Protein AF-A0A1A8BIQ9-F1 (afdb_monomer_lite)

Sequence (225 aa):
NISFSLLSFPHQVGKVLRSPFMKFVAHASSFTVFLGLLILNAADRFAGTTILPNMTHHQQQPGGLQFKSDPLLLYRKTTTPFTWMEILIISWVMGMIWAEVKEIWSQGPEEYLVELWNFLDFGMLAIFLASFSCRFSAMKRADLAQSFVYQHNKTLDKLPPEVEYFTKARIHWMPSDPQLISEGLYAIAVVLSFSRIAYILPANESFGPLQISLGRTVKDIFKFM

Structure (mmCIF, N/CA/C/O backbone):
data_AF-A0A1A8BIQ9-F1
#
_entry.id   AF-A0A1A8BIQ9-F1
#
loop_
_atom_site.group_PDB
_atom_site.id
_atom_site.type_symbol
_atom_site.label_atom_id
_atom_site.label_alt_id
_atom_site.label_comp_id
_atom_site.label_asym_id
_atom_site.label_entity_id
_atom_site.label_seq_id
_atom_site.pdbx_PDB_ins_code
_atom_site.Cartn_x
_atom_site.Cartn_y
_atom_site.Cartn_z
_atom_site.occupancy
_atom_site.B_iso_or_equiv
_atom_site.auth_seq_id
_atom_site.auth_comp_id
_atom_site.auth_asym_id
_atom_site.auth_atom_id
_atom_site.pdbx_PDB_model_num
ATOM 1 N N . ASN A 1 1 ? 30.207 -5.468 27.803 1.00 39.66 1 ASN A N 1
ATOM 2 C CA . ASN A 1 1 ? 30.229 -4.398 26.789 1.00 39.66 1 ASN A CA 1
ATOM 3 C C . ASN A 1 1 ? 28.841 -4.264 26.183 1.00 39.66 1 ASN A C 1
ATOM 5 O O . ASN A 1 1 ? 28.389 -5.211 25.559 1.00 39.66 1 ASN A O 1
ATOM 9 N N . ILE A 1 2 ? 28.212 -3.100 26.412 1.00 42.31 2 ILE A N 1
ATOM 10 C CA . ILE A 1 2 ? 26.983 -2.576 25.775 1.00 42.31 2 ILE A CA 1
ATOM 11 C C . ILE A 1 2 ? 25.676 -3.295 26.186 1.00 42.31 2 ILE A C 1
ATOM 13 O O . ILE A 1 2 ? 24.998 -3.924 25.389 1.00 42.31 2 ILE A O 1
ATOM 17 N N . SER A 1 3 ? 25.355 -3.395 27.477 1.00 37.78 3 SER A N 1
ATOM 18 C CA . SER A 1 3 ? 24.421 -2.488 28.176 1.00 37.78 3 SER A CA 1
ATOM 19 C C . SER A 1 3 ? 23.482 -1.673 27.268 1.00 37.78 3 SER A C 1
ATOM 21 O O . SER A 1 3 ? 23.838 -0.615 26.756 1.00 37.78 3 SER A O 1
ATOM 23 N N . PHE A 1 4 ? 22.251 -2.170 27.135 1.00 42.41 4 PHE A N 1
ATOM 24 C CA . PHE A 1 4 ? 21.067 -1.570 26.503 1.00 42.41 4 PHE A CA 1
ATOM 25 C C . PHE A 1 4 ? 20.518 -0.354 27.293 1.00 42.41 4 PHE A C 1
ATOM 27 O O . PHE A 1 4 ? 19.319 -0.194 27.495 1.00 42.41 4 PHE A O 1
ATOM 34 N N . SER A 1 5 ? 21.399 0.508 27.800 1.00 43.06 5 SER A N 1
ATOM 35 C CA . SER A 1 5 ? 21.077 1.581 28.751 1.00 43.06 5 SER A CA 1
ATOM 36 C C . SER A 1 5 ? 20.979 2.971 28.107 1.00 43.06 5 SER A C 1
ATOM 38 O O . SER A 1 5 ? 21.368 3.956 28.725 1.00 43.06 5 SER A O 1
ATOM 40 N N . LEU A 1 6 ? 20.478 3.078 26.869 1.00 44.84 6 LEU A N 1
ATOM 41 C CA . LEU A 1 6 ? 20.470 4.347 26.119 1.00 44.84 6 LEU A CA 1
ATOM 42 C C . LEU A 1 6 ? 19.119 4.722 25.489 1.00 44.84 6 LEU A C 1
ATOM 44 O O . LEU A 1 6 ? 19.067 5.348 24.438 1.00 44.84 6 LEU A O 1
ATOM 48 N N . LEU A 1 7 ? 18.013 4.388 26.160 1.00 50.91 7 LEU A N 1
ATOM 49 C CA . LEU A 1 7 ? 16.709 5.005 25.874 1.00 50.91 7 LEU A CA 1
ATOM 50 C C . LEU A 1 7 ? 15.831 5.099 27.131 1.00 50.91 7 LEU A C 1
ATOM 52 O O . LEU A 1 7 ? 14.645 4.780 27.143 1.00 50.91 7 LEU A O 1
ATOM 56 N N . SER A 1 8 ? 16.436 5.550 28.227 1.00 49.38 8 SER A N 1
ATOM 57 C CA . SER A 1 8 ? 15.708 5.940 29.432 1.00 49.38 8 SER A CA 1
ATOM 58 C C . SER A 1 8 ? 15.064 7.304 29.182 1.00 49.38 8 SER A C 1
ATOM 60 O O . SER A 1 8 ? 15.691 8.340 29.401 1.00 49.38 8 SER A O 1
ATOM 62 N N . PHE A 1 9 ? 13.816 7.327 28.703 1.00 56.06 9 PHE A N 1
ATOM 63 C CA . PHE A 1 9 ? 13.002 8.543 28.778 1.00 56.06 9 PHE A CA 1
ATOM 64 C C . PHE A 1 9 ? 13.012 9.052 30.232 1.00 56.06 9 PHE A C 1
ATOM 66 O O . PHE A 1 9 ? 12.956 8.228 31.154 1.00 56.06 9 PHE A O 1
ATOM 73 N N . PRO A 1 10 ? 13.084 10.374 30.480 1.00 65.62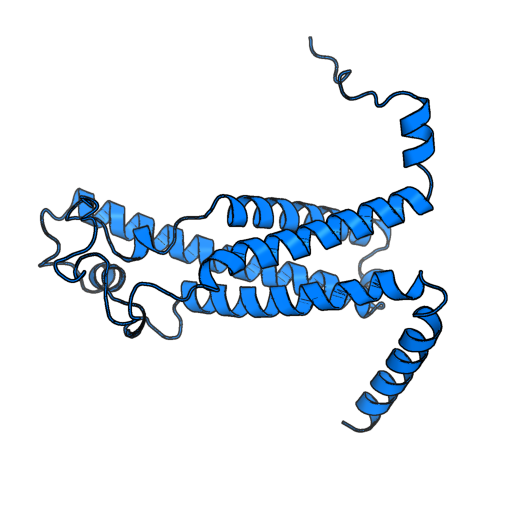 10 PRO A N 1
ATOM 74 C CA . PRO A 1 10 ? 13.092 10.900 31.841 1.00 65.62 10 PRO A CA 1
ATOM 75 C C . PRO A 1 10 ? 11.894 10.343 32.621 1.00 65.62 10 PRO A C 1
ATOM 77 O O . PRO A 1 10 ? 10.779 10.284 32.103 1.00 65.62 10 PRO A O 1
ATOM 80 N N . HIS A 1 11 ? 12.127 9.905 33.863 1.00 64.25 11 HIS A N 1
ATOM 81 C CA . HIS A 1 11 ? 11.188 9.117 34.680 1.00 64.25 11 HIS A CA 1
ATOM 82 C C . HIS A 1 11 ? 9.763 9.712 34.755 1.00 64.25 11 HIS A C 1
ATOM 84 O O . HIS A 1 11 ? 8.775 8.981 34.821 1.00 64.25 11 HIS A O 1
ATOM 90 N N . GLN A 1 12 ? 9.637 11.042 34.681 1.00 61.50 12 GLN A N 1
ATOM 91 C CA . GLN A 1 12 ? 8.348 11.741 34.635 1.00 61.50 12 GLN A CA 1
ATOM 92 C C . GLN A 1 12 ? 7.616 11.580 33.291 1.00 61.50 12 GLN A C 1
ATOM 94 O O . GLN A 1 12 ? 6.416 11.314 33.276 1.00 61.50 12 GLN A O 1
ATOM 99 N N . VAL A 1 13 ? 8.335 11.655 32.168 1.00 67.81 13 VAL A N 1
ATOM 100 C CA . VAL A 1 13 ? 7.781 11.476 30.814 1.00 67.81 13 VAL A CA 1
ATOM 101 C C . VAL A 1 13 ? 7.357 10.022 30.591 1.00 67.81 13 VAL A C 1
ATOM 103 O O . VAL A 1 13 ? 6.281 9.773 30.051 1.00 67.81 13 VAL A O 1
ATOM 106 N N . GLY A 1 14 ? 8.125 9.054 31.101 1.00 65.69 14 GLY A N 1
ATOM 107 C CA . GLY A 1 14 ? 7.754 7.634 31.055 1.00 65.69 14 GLY A CA 1
ATOM 108 C C . GLY A 1 14 ? 6.459 7.310 31.817 1.00 65.69 14 GLY A C 1
ATOM 109 O O . GLY A 1 14 ? 5.666 6.482 31.368 1.00 65.69 14 GLY A O 1
ATOM 110 N N . LYS A 1 15 ? 6.195 7.995 32.941 1.00 68.50 15 LYS A N 1
ATOM 111 C CA . LYS A 1 15 ? 4.956 7.824 33.722 1.00 68.50 15 LYS A CA 1
ATOM 112 C C . LYS A 1 15 ? 3.734 8.401 32.997 1.00 68.50 15 LYS A C 1
ATOM 114 O O . LYS A 1 15 ? 2.675 7.779 33.018 1.00 68.50 15 LYS A O 1
ATOM 119 N N . VAL A 1 16 ? 3.896 9.538 32.315 1.00 71.44 16 VAL A N 1
ATOM 120 C CA . VAL A 1 16 ? 2.849 10.173 31.493 1.00 71.44 16 VAL A CA 1
ATOM 121 C C . VAL A 1 16 ? 2.537 9.342 30.239 1.00 71.44 16 VAL A C 1
ATOM 123 O O . VAL A 1 16 ? 1.367 9.106 29.940 1.00 71.44 16 VAL A O 1
ATOM 126 N N . LEU A 1 17 ? 3.559 8.801 29.564 1.00 69.75 17 LEU A N 1
ATOM 127 C CA . LEU A 1 17 ? 3.411 7.918 28.393 1.00 69.75 17 LEU A CA 1
ATOM 128 C C . LEU A 1 17 ? 2.696 6.594 28.699 1.00 69.75 17 LEU A C 1
ATOM 130 O O . LEU A 1 17 ? 2.115 5.982 27.806 1.00 69.75 17 LEU A O 1
ATOM 134 N N . ARG A 1 18 ? 2.704 6.141 29.959 1.00 74.88 18 ARG A N 1
ATOM 135 C CA . ARG A 1 18 ? 2.038 4.892 30.358 1.00 74.88 18 ARG A CA 1
ATOM 136 C C . ARG A 1 18 ? 0.520 5.037 30.527 1.00 74.88 18 ARG A C 1
ATOM 138 O O . ARG A 1 18 ? -0.156 4.015 30.658 1.00 74.88 18 ARG A O 1
ATOM 145 N N . SER A 1 19 ? -0.009 6.264 30.509 1.00 80.62 19 SER A N 1
ATOM 146 C CA . SER A 1 19 ? -1.444 6.541 30.634 1.00 80.62 19 SER A CA 1
ATOM 147 C C . SER A 1 19 ? -2.246 5.965 29.450 1.00 80.62 19 SER A C 1
ATOM 149 O O . SER A 1 19 ? -1.805 6.108 28.306 1.00 80.62 19 SER A O 1
ATOM 151 N N . PRO A 1 20 ? -3.430 5.357 29.679 1.00 81.56 20 PRO A N 1
ATOM 152 C CA . PRO A 1 20 ? -4.302 4.843 28.616 1.00 81.56 20 PRO A CA 1
ATOM 153 C C . PRO A 1 20 ? -4.645 5.890 27.549 1.00 81.56 20 PRO A C 1
ATOM 155 O O . PRO A 1 20 ? -4.597 5.594 26.358 1.00 81.56 20 PRO A O 1
ATOM 158 N N . PHE A 1 21 ? -4.893 7.134 27.967 1.00 80.38 21 PHE A N 1
ATOM 159 C CA . PHE A 1 21 ? -5.154 8.244 27.049 1.00 80.38 21 PHE A CA 1
ATOM 160 C C . PHE A 1 21 ? -3.956 8.523 26.131 1.00 80.38 21 PHE A C 1
ATOM 162 O O . PHE A 1 21 ? -4.113 8.682 24.925 1.00 80.38 21 PHE A O 1
ATOM 169 N N . MET A 1 22 ? -2.738 8.519 26.683 1.00 81.50 22 MET A N 1
ATOM 170 C CA . MET A 1 22 ? -1.527 8.801 25.908 1.00 81.50 22 MET A CA 1
ATOM 171 C C . MET A 1 22 ? -1.243 7.707 24.874 1.00 81.50 22 MET A C 1
ATOM 173 O O . MET A 1 22 ? -0.788 8.008 23.776 1.00 81.50 22 MET A O 1
ATOM 177 N N . LYS A 1 23 ? -1.558 6.445 25.196 1.00 82.50 23 LYS A N 1
ATOM 178 C CA . LYS A 1 23 ? -1.467 5.322 24.251 1.00 82.50 23 LYS A CA 1
ATOM 179 C C . LYS A 1 23 ? -2.462 5.467 23.101 1.00 82.50 23 LYS A C 1
ATOM 181 O O . LYS A 1 23 ? -2.079 5.259 21.954 1.00 82.50 23 LYS A O 1
ATOM 186 N N . PHE A 1 24 ? -3.698 5.871 23.399 1.00 83.88 24 PHE A N 1
ATOM 187 C CA . PHE A 1 24 ? -4.706 6.155 22.377 1.00 83.88 24 PHE A CA 1
ATOM 188 C C . PHE A 1 24 ? -4.255 7.287 21.442 1.00 83.88 24 PHE A C 1
ATOM 190 O O . PHE A 1 24 ? -4.241 7.113 20.226 1.00 83.88 24 PHE A O 1
ATOM 197 N N . VAL A 1 25 ? -3.794 8.413 21.997 1.00 84.56 25 VAL A N 1
ATOM 198 C CA . VAL A 1 25 ? -3.302 9.557 21.210 1.00 84.56 25 VAL A CA 1
ATOM 199 C C . VAL A 1 25 ? -2.066 9.187 20.389 1.00 84.56 25 VAL A C 1
ATOM 201 O O . VAL A 1 25 ? -1.968 9.567 19.223 1.00 84.56 25 VAL A O 1
ATOM 204 N N . ALA A 1 26 ? -1.129 8.421 20.950 1.00 82.25 26 ALA A N 1
ATOM 205 C CA . ALA A 1 26 ? 0.044 7.938 20.223 1.00 82.25 26 ALA A CA 1
ATOM 206 C C . ALA A 1 26 ? -0.348 7.026 19.047 1.00 82.25 26 ALA A C 1
ATOM 208 O O . ALA A 1 26 ? 0.202 7.157 17.956 1.00 82.25 26 ALA A O 1
ATOM 209 N N . HIS A 1 27 ? -1.333 6.144 19.235 1.00 83.62 27 HIS A N 1
ATOM 210 C CA . HIS A 1 27 ? -1.835 5.281 18.167 1.00 83.62 27 HIS A CA 1
ATOM 211 C C . HIS A 1 27 ? -2.541 6.087 17.065 1.00 83.62 27 HIS A C 1
ATOM 213 O O . HIS A 1 27 ? -2.219 5.953 15.885 1.00 83.62 27 HIS A O 1
ATOM 219 N N . ALA A 1 28 ? -3.441 6.994 17.451 1.00 84.56 28 ALA A N 1
ATOM 220 C CA . ALA A 1 28 ? -4.174 7.855 16.527 1.00 84.56 28 ALA A CA 1
ATOM 221 C C . ALA A 1 28 ? -3.251 8.801 15.739 1.00 84.56 28 ALA A C 1
ATOM 223 O O . ALA A 1 28 ? -3.404 8.969 14.526 1.00 84.56 28 ALA A O 1
ATOM 224 N N . SER A 1 29 ? -2.262 9.401 16.407 1.00 85.25 29 SER A N 1
ATOM 225 C CA . SER A 1 29 ? -1.282 10.276 15.754 1.00 85.25 29 SER A CA 1
ATOM 226 C C . SER A 1 29 ? -0.374 9.504 14.798 1.00 85.25 29 SER A C 1
ATOM 228 O O . SER A 1 29 ? -0.187 9.948 13.668 1.00 85.25 29 SER A O 1
ATOM 230 N N . SER A 1 30 ? 0.113 8.323 15.195 1.00 89.06 30 SER A N 1
ATOM 231 C CA . SER A 1 30 ? 0.871 7.417 14.322 1.00 89.06 30 SER A CA 1
ATOM 232 C C . SER A 1 30 ? 0.086 7.092 13.046 1.00 89.06 30 SER A C 1
ATOM 234 O O . SER A 1 30 ? 0.587 7.250 11.932 1.00 89.06 30 SER A O 1
ATOM 236 N N . PHE A 1 31 ? -1.192 6.743 13.185 1.00 89.56 31 PHE A N 1
ATOM 237 C CA . PHE A 1 31 ? -2.045 6.460 12.039 1.00 89.56 31 PHE A CA 1
ATOM 238 C C . PHE A 1 31 ? -2.294 7.690 11.143 1.00 89.56 31 PHE A C 1
ATOM 240 O O . PHE A 1 31 ? -2.264 7.598 9.917 1.00 89.56 31 PHE A O 1
ATOM 247 N N . THR A 1 32 ? -2.465 8.871 11.738 1.00 89.88 32 THR A N 1
ATOM 248 C CA . THR A 1 32 ? -2.623 10.129 10.986 1.00 89.88 32 THR A CA 1
ATOM 249 C C . THR A 1 32 ? -1.362 10.469 10.186 1.00 89.88 32 THR A C 1
ATOM 251 O O . THR A 1 32 ? -1.453 10.880 9.029 1.00 89.88 32 THR A O 1
ATOM 254 N N . VAL A 1 33 ? -0.175 10.250 10.764 1.00 91.88 33 VAL A N 1
ATOM 255 C CA . VAL A 1 33 ? 1.108 10.418 10.062 1.00 91.88 33 VAL A CA 1
ATOM 256 C C . VAL A 1 33 ? 1.223 9.437 8.898 1.00 91.88 33 VAL A C 1
ATOM 258 O O . VAL A 1 33 ? 1.633 9.841 7.812 1.00 91.88 33 VAL A O 1
ATOM 261 N N . PHE A 1 34 ? 0.811 8.182 9.084 1.00 93.19 34 PHE A N 1
ATOM 262 C CA . PHE A 1 34 ? 0.767 7.194 8.005 1.00 93.19 34 PHE A CA 1
ATOM 263 C C . PHE A 1 34 ? -0.100 7.658 6.826 1.00 93.19 34 PHE A C 1
ATOM 265 O O . PHE A 1 34 ? 0.360 7.633 5.685 1.00 93.19 34 PHE A O 1
ATOM 272 N N . LEU A 1 35 ? -1.310 8.164 7.085 1.00 92.88 35 LEU A N 1
ATOM 273 C CA . LEU A 1 35 ? -2.160 8.738 6.035 1.00 92.88 35 LEU A CA 1
ATOM 274 C C . LEU A 1 35 ? -1.503 9.946 5.354 1.00 92.88 35 LEU A C 1
ATOM 276 O O . LEU A 1 35 ? -1.552 10.068 4.130 1.00 92.88 35 LEU A O 1
ATOM 280 N N . GLY A 1 36 ? -0.841 10.810 6.127 1.00 92.50 36 GLY A N 1
ATOM 281 C CA . GLY A 1 36 ? -0.057 11.923 5.591 1.00 92.50 36 GLY A CA 1
ATOM 282 C C . GLY A 1 36 ? 1.051 11.455 4.644 1.00 92.50 36 GLY A C 1
ATOM 283 O O . GLY A 1 36 ? 1.195 12.006 3.555 1.00 92.50 36 GLY A O 1
ATOM 284 N N . LEU A 1 37 ? 1.785 10.397 5.002 1.00 92.50 37 LEU A N 1
ATOM 285 C CA . LEU A 1 37 ? 2.814 9.800 4.144 1.00 92.50 37 LEU A CA 1
ATOM 286 C C . LEU A 1 37 ? 2.231 9.247 2.838 1.00 92.50 37 LEU A C 1
ATOM 288 O O . LEU A 1 37 ? 2.841 9.437 1.786 1.00 92.50 37 LEU A O 1
ATOM 292 N N . LEU A 1 38 ? 1.055 8.609 2.879 1.00 92.75 38 LEU A N 1
ATOM 293 C CA . LEU A 1 38 ? 0.369 8.130 1.673 1.00 92.75 38 LEU A CA 1
ATOM 294 C C . LEU A 1 38 ? -0.006 9.288 0.737 1.00 92.75 38 LEU A C 1
ATOM 296 O O . LEU A 1 38 ? 0.227 9.200 -0.469 1.00 92.75 38 LEU A O 1
ATOM 300 N N . ILE A 1 39 ? -0.540 10.385 1.286 1.00 92.12 39 ILE A N 1
ATOM 301 C CA . ILE A 1 39 ? -0.890 11.585 0.509 1.00 92.12 39 ILE A CA 1
ATOM 302 C C . ILE A 1 39 ? 0.367 12.219 -0.089 1.00 92.12 39 ILE A C 1
ATOM 304 O O . ILE A 1 39 ? 0.384 12.528 -1.277 1.00 92.12 39 ILE A O 1
ATOM 308 N N . LEU A 1 40 ? 1.431 12.374 0.701 1.00 90.94 40 LEU A N 1
ATOM 309 C CA . LEU A 1 40 ? 2.696 12.946 0.235 1.00 90.94 40 LEU A CA 1
ATOM 310 C C . LEU A 1 40 ? 3.338 12.093 -0.865 1.00 90.94 40 LEU A C 1
ATOM 312 O O . LEU A 1 40 ? 3.809 12.640 -1.854 1.00 90.94 40 LEU A O 1
ATOM 316 N N . ASN A 1 41 ? 3.291 10.763 -0.753 1.00 90.06 41 ASN A N 1
ATOM 317 C CA . ASN A 1 41 ? 3.770 9.859 -1.803 1.00 90.06 41 ASN A CA 1
ATOM 318 C C . ASN A 1 41 ? 2.969 9.990 -3.115 1.00 90.06 41 ASN A C 1
ATOM 320 O O . ASN A 1 41 ? 3.490 9.734 -4.199 1.00 90.06 41 ASN A O 1
ATOM 324 N N . ALA A 1 42 ? 1.697 10.390 -3.035 1.00 87.94 42 ALA A N 1
ATOM 325 C CA . ALA A 1 42 ? 0.875 10.688 -4.206 1.00 87.94 42 ALA A CA 1
ATOM 326 C C . ALA A 1 42 ? 1.048 12.133 -4.716 1.00 87.94 42 ALA A C 1
ATOM 328 O O . ALA A 1 42 ? 0.729 12.403 -5.877 1.00 87.94 42 ALA A O 1
ATOM 329 N N . ALA A 1 43 ? 1.562 13.045 -3.885 1.00 85.75 43 ALA A N 1
ATOM 330 C CA . ALA A 1 43 ? 1.534 14.480 -4.142 1.00 85.75 43 ALA A CA 1
ATOM 331 C C . ALA A 1 43 ? 2.383 14.917 -5.338 1.00 85.75 43 ALA A C 1
ATOM 333 O O . ALA A 1 43 ? 1.973 15.813 -6.078 1.00 85.75 43 ALA A O 1
ATOM 334 N N . ASP A 1 44 ? 3.493 14.224 -5.602 1.00 76.12 44 ASP A N 1
ATOM 335 C CA . ASP A 1 44 ? 4.346 14.475 -6.772 1.00 76.12 44 ASP A CA 1
ATOM 336 C C . ASP A 1 44 ? 3.584 14.339 -8.104 1.00 76.12 44 ASP A C 1
ATOM 338 O O . ASP A 1 44 ? 3.999 14.882 -9.126 1.00 76.12 44 ASP A O 1
ATOM 342 N N . ARG A 1 45 ? 2.439 13.639 -8.110 1.00 77.62 45 ARG A N 1
ATOM 343 C CA . ARG A 1 45 ? 1.593 13.455 -9.298 1.00 77.62 45 ARG A CA 1
ATOM 344 C C . ARG A 1 45 ? 0.476 14.491 -9.438 1.00 77.62 45 ARG A C 1
ATOM 346 O O . ARG A 1 45 ? -0.188 14.497 -10.473 1.00 77.62 45 ARG A O 1
ATOM 353 N N . PHE A 1 46 ? 0.266 15.382 -8.465 1.00 80.00 46 PHE A N 1
ATOM 354 C CA . PHE A 1 46 ? -0.790 16.403 -8.548 1.00 80.00 46 PHE A CA 1
ATOM 355 C C . PHE A 1 46 ? -0.519 17.470 -9.612 1.00 80.00 46 PHE A C 1
ATOM 357 O O . PHE A 1 46 ? -1.463 18.000 -10.190 1.00 80.00 46 PHE A O 1
ATOM 364 N N . ALA A 1 47 ? 0.750 17.740 -9.927 1.00 71.25 47 ALA A N 1
ATOM 365 C CA . ALA A 1 47 ? 1.136 18.657 -11.002 1.00 71.25 47 ALA A CA 1
ATOM 366 C C . ALA A 1 47 ? 0.983 18.055 -12.419 1.00 71.25 47 ALA A C 1
ATOM 368 O O . ALA A 1 47 ? 1.255 18.734 -13.408 1.00 71.25 47 ALA A O 1
ATOM 369 N N . GLY A 1 48 ? 0.533 16.798 -12.530 1.00 66.50 48 GLY A N 1
ATOM 370 C CA . GLY A 1 48 ? 0.407 16.068 -13.791 1.00 66.50 48 GLY A CA 1
ATOM 371 C C . GLY A 1 48 ? 1.682 15.318 -14.192 1.00 66.50 48 GLY A C 1
ATOM 372 O O . GLY A 1 48 ? 2.787 15.609 -13.739 1.00 66.50 48 GLY A O 1
ATOM 373 N N . THR A 1 49 ? 1.534 14.299 -15.042 1.00 71.25 49 THR A N 1
ATOM 374 C CA . THR A 1 49 ? 2.664 13.510 -15.556 1.00 71.25 49 THR A CA 1
ATOM 375 C C . THR A 1 49 ? 3.323 14.219 -16.734 1.00 71.25 49 THR A C 1
ATOM 377 O O . THR A 1 49 ? 2.656 14.538 -17.715 1.00 71.25 49 THR A O 1
ATOM 380 N N . THR A 1 50 ? 4.641 14.403 -16.682 1.00 66.62 50 THR A N 1
ATOM 381 C CA . THR A 1 50 ? 5.415 15.088 -17.733 1.00 66.62 50 THR A CA 1
ATOM 382 C C . THR A 1 50 ? 5.623 14.255 -19.003 1.00 66.62 50 THR A C 1
ATOM 384 O O . THR A 1 50 ? 5.980 14.806 -20.041 1.00 66.62 50 THR A O 1
ATOM 387 N N . ILE A 1 51 ? 5.399 12.938 -18.945 1.00 68.06 51 ILE A N 1
ATOM 388 C CA . ILE A 1 51 ? 5.622 11.997 -20.052 1.00 68.06 51 ILE A CA 1
ATOM 389 C C . ILE A 1 51 ? 4.286 11.366 -20.453 1.00 68.06 51 ILE A C 1
ATOM 391 O O . ILE A 1 51 ? 3.534 10.898 -19.595 1.00 68.06 51 ILE A O 1
ATOM 395 N N . LEU A 1 52 ? 3.994 11.333 -21.758 1.00 74.50 52 LEU A N 1
ATOM 396 C CA . LEU A 1 52 ? 2.799 10.664 -22.276 1.00 74.50 52 LEU A CA 1
ATOM 397 C C . LEU A 1 52 ? 2.901 9.136 -22.085 1.00 74.50 52 LEU A C 1
ATOM 399 O O . LEU A 1 52 ? 3.988 8.581 -22.235 1.00 74.50 52 LEU A O 1
ATOM 403 N N . PRO A 1 53 ? 1.780 8.414 -21.889 1.00 72.69 53 PRO A N 1
ATOM 404 C CA . PRO A 1 53 ? 1.783 6.960 -21.663 1.00 72.69 53 PRO A CA 1
ATOM 405 C C . PRO A 1 53 ? 2.419 6.115 -22.782 1.00 72.69 53 PRO A C 1
ATOM 407 O O . PRO A 1 53 ? 2.777 4.959 -22.552 1.00 72.69 53 PRO A O 1
ATOM 410 N N . ASN A 1 54 ? 2.525 6.677 -23.993 1.00 75.56 54 ASN A N 1
ATOM 411 C CA . ASN A 1 54 ? 3.115 6.043 -25.175 1.00 75.56 54 ASN A CA 1
ATOM 412 C C . ASN A 1 54 ? 4.635 6.284 -25.307 1.00 75.56 54 ASN A C 1
ATOM 414 O O . ASN A 1 54 ? 5.298 5.611 -26.088 1.00 75.56 54 ASN A O 1
ATOM 418 N N . MET A 1 55 ? 5.206 7.246 -24.576 1.00 68.06 55 MET A N 1
ATOM 419 C CA . MET A 1 55 ? 6.612 7.632 -24.729 1.00 68.06 55 MET A CA 1
ATOM 420 C C . MET A 1 55 ? 7.499 6.949 -23.681 1.00 68.06 55 MET A C 1
ATOM 422 O O . MET A 1 55 ? 7.125 6.812 -22.517 1.00 68.06 55 MET A O 1
ATOM 426 N N . THR A 1 56 ? 8.698 6.542 -24.096 1.00 70.94 56 THR A N 1
ATOM 427 C CA . THR A 1 56 ? 9.769 6.070 -23.203 1.00 70.94 56 THR A CA 1
ATOM 428 C C . THR A 1 56 ? 10.822 7.167 -23.021 1.00 70.94 56 THR A C 1
ATOM 430 O O . THR A 1 56 ? 10.884 8.108 -23.810 1.00 70.94 56 THR A O 1
ATOM 433 N N . HIS A 1 57 ? 11.682 7.055 -22.000 1.00 58.78 57 HIS A N 1
ATOM 434 C CA . HIS A 1 57 ? 12.769 8.023 -21.757 1.00 58.78 57 HIS A CA 1
ATOM 435 C C . HIS A 1 57 ? 13.740 8.174 -22.944 1.00 58.78 57 HIS A C 1
ATOM 437 O O . HIS A 1 57 ? 14.318 9.240 -23.121 1.00 58.78 57 HIS A O 1
ATOM 443 N N . HIS A 1 58 ? 13.878 7.144 -23.786 1.00 54.81 58 HIS A N 1
ATOM 444 C CA . HIS A 1 58 ? 14.693 7.191 -25.009 1.00 54.81 58 HIS A CA 1
ATOM 445 C C . HIS A 1 58 ? 14.045 8.012 -26.139 1.00 54.81 58 HIS A C 1
ATOM 447 O O . HIS A 1 58 ? 14.716 8.378 -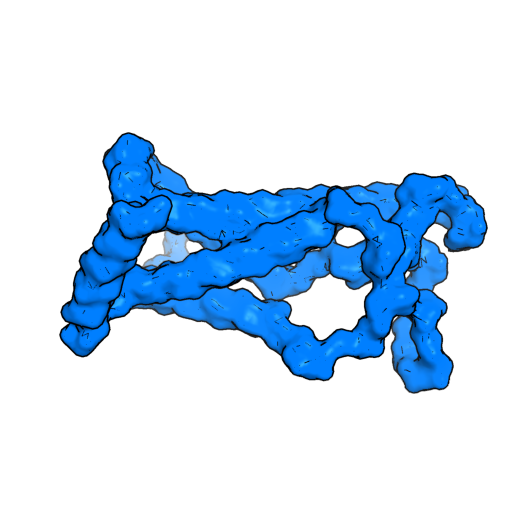27.097 1.00 54.81 58 HIS A O 1
ATOM 453 N N . GLN A 1 59 ? 12.752 8.332 -26.025 1.00 52.19 59 GLN A N 1
ATOM 454 C CA . GLN A 1 59 ? 11.950 9.031 -27.033 1.00 52.19 59 GLN A CA 1
ATOM 455 C C . GLN A 1 59 ? 11.443 10.386 -26.506 1.00 52.19 59 GLN A C 1
ATOM 457 O O . GLN A 1 59 ? 10.284 10.755 -26.688 1.00 52.19 59 GLN A O 1
ATOM 462 N N . GLN A 1 60 ? 12.297 11.128 -25.799 1.00 50.44 60 GLN A N 1
ATOM 463 C CA . GLN A 1 60 ? 11.979 12.475 -25.320 1.00 50.44 60 GLN A CA 1
ATOM 464 C C . GLN A 1 60 ? 12.248 13.525 -26.423 1.00 50.44 60 GLN A C 1
ATOM 466 O O . GLN A 1 60 ? 13.260 13.461 -27.118 1.00 50.44 60 GLN A O 1
ATOM 471 N N . GLN A 1 61 ? 11.324 14.481 -26.607 1.00 42.91 61 GLN A N 1
ATOM 472 C CA . GLN A 1 61 ? 11.404 15.569 -27.601 1.00 42.91 61 GLN A CA 1
ATOM 473 C C . GLN A 1 61 ? 12.666 16.452 -27.441 1.00 42.91 61 GLN A C 1
ATOM 475 O O . GLN A 1 61 ? 13.154 16.627 -26.319 1.00 42.91 61 GLN A O 1
ATOM 480 N N . PRO A 1 62 ? 13.178 17.061 -28.535 1.00 39.69 62 PRO A N 1
ATOM 481 C CA . PRO A 1 62 ? 14.404 17.857 -28.528 1.00 39.69 62 PRO A CA 1
ATOM 482 C C . PRO A 1 62 ? 14.169 19.194 -27.806 1.00 39.69 62 PRO A C 1
ATOM 484 O O . PRO A 1 62 ? 13.713 20.159 -28.408 1.00 39.69 62 PRO A O 1
ATOM 487 N N . GLY A 1 63 ? 14.442 19.254 -26.500 1.00 45.72 63 GLY A N 1
ATOM 488 C CA . GLY A 1 63 ? 14.309 20.499 -25.729 1.00 45.72 63 GLY A CA 1
ATOM 489 C C . GLY A 1 63 ? 14.356 20.379 -24.201 1.00 45.72 63 GLY A C 1
ATOM 490 O O . GLY A 1 63 ? 14.475 21.398 -23.529 1.00 45.72 63 GLY A O 1
ATOM 491 N N . GLY A 1 64 ? 14.287 19.170 -23.631 1.00 46.09 64 GLY A N 1
ATOM 492 C CA . GLY A 1 64 ? 14.476 18.937 -22.191 1.00 46.09 64 GLY A CA 1
ATOM 493 C C . GLY A 1 64 ? 15.911 18.532 -21.835 1.00 46.09 64 GLY A C 1
ATOM 494 O O . GLY A 1 64 ? 16.621 17.984 -22.676 1.00 46.09 64 GLY A O 1
ATOM 495 N N . LEU A 1 65 ? 16.332 18.779 -20.586 1.00 39.81 65 LEU A N 1
ATOM 496 C CA . LEU A 1 65 ? 17.607 18.316 -20.012 1.00 39.81 65 LEU A CA 1
ATOM 497 C C . LEU A 1 65 ? 17.807 16.815 -20.291 1.00 39.81 65 LEU A C 1
ATOM 499 O O . LEU A 1 65 ? 17.189 15.967 -19.649 1.00 39.81 65 LEU A O 1
ATOM 503 N N . GLN A 1 66 ? 18.667 16.495 -21.260 1.00 43.19 66 GLN A N 1
ATOM 504 C CA . GLN A 1 66 ? 19.055 15.125 -21.575 1.00 43.19 66 GLN A CA 1
ATOM 505 C C . GLN A 1 66 ? 19.910 14.582 -20.432 1.00 43.19 66 GLN A C 1
ATOM 507 O O . GLN A 1 66 ? 21.118 14.816 -20.366 1.00 43.19 66 GLN A O 1
ATOM 512 N N . PHE A 1 67 ? 19.285 13.856 -19.509 1.00 46.22 67 PHE A N 1
ATOM 513 C CA . PHE A 1 67 ? 20.031 13.014 -18.590 1.00 46.22 67 PHE A CA 1
ATOM 514 C C . PHE A 1 67 ? 20.656 11.896 -19.427 1.00 46.22 67 PHE A C 1
ATOM 516 O O . PHE A 1 67 ? 19.935 11.064 -19.980 1.00 46.22 67 PHE A O 1
ATOM 523 N N . LYS A 1 68 ? 21.988 11.929 -19.571 1.00 44.66 68 LYS A N 1
ATOM 524 C CA . LYS A 1 68 ? 22.814 10.923 -20.252 1.00 44.66 68 LYS A CA 1
ATOM 525 C C . LYS A 1 68 ? 22.588 9.565 -19.581 1.00 44.66 68 LYS A C 1
ATOM 527 O O . LYS A 1 68 ? 23.311 9.182 -18.670 1.00 44.66 68 LYS A O 1
ATOM 532 N N . SER A 1 69 ? 21.522 8.896 -19.987 1.00 59.19 69 SER A N 1
ATOM 533 C CA . SER A 1 69 ? 21.107 7.599 -19.477 1.00 59.19 69 SER A CA 1
ATOM 534 C C . SER A 1 69 ? 21.880 6.543 -20.252 1.00 59.19 69 SER A C 1
ATOM 536 O O . SER A 1 69 ? 22.059 6.694 -21.462 1.00 59.19 69 SER A O 1
ATOM 538 N N . ASP A 1 70 ? 22.368 5.504 -19.576 1.00 64.81 70 ASP A N 1
ATOM 539 C CA . ASP A 1 70 ? 23.084 4.421 -20.249 1.00 64.81 70 ASP A CA 1
ATOM 540 C C . ASP A 1 70 ? 22.252 3.898 -21.433 1.00 64.81 70 ASP A C 1
ATOM 542 O O . ASP A 1 70 ? 21.068 3.592 -21.256 1.00 64.81 70 ASP A O 1
ATOM 546 N N . PRO A 1 71 ? 22.840 3.748 -22.635 1.00 68.94 71 PRO A N 1
ATOM 547 C CA . PRO A 1 71 ? 22.099 3.341 -23.832 1.00 68.94 71 PRO A CA 1
ATOM 548 C C . PRO A 1 71 ? 21.504 1.927 -23.715 1.00 68.94 71 PRO A C 1
ATOM 550 O O . PRO A 1 71 ? 20.652 1.542 -24.507 1.00 68.94 71 PRO A O 1
ATOM 553 N N . LEU A 1 72 ? 21.947 1.158 -22.714 1.00 74.44 72 LEU A N 1
ATOM 554 C CA . LEU A 1 72 ? 21.494 -0.197 -22.405 1.00 74.44 72 LEU A CA 1
ATOM 555 C C . LEU A 1 72 ? 20.463 -0.257 -21.264 1.00 74.44 72 LEU A C 1
ATOM 557 O O . LEU A 1 72 ? 20.019 -1.347 -20.905 1.00 74.44 72 LEU A O 1
ATOM 561 N N . LEU A 1 73 ? 20.090 0.878 -20.664 1.00 79.06 73 LEU A N 1
ATOM 562 C CA . LEU A 1 73 ? 19.138 0.915 -19.555 1.00 79.06 73 LEU A CA 1
ATOM 563 C C . LEU A 1 73 ? 17.705 0.698 -20.060 1.00 79.06 73 LEU A C 1
ATOM 565 O O . LEU A 1 73 ? 17.187 1.460 -20.882 1.00 79.06 73 LEU A O 1
ATOM 569 N N . LEU A 1 74 ? 17.054 -0.340 -19.537 1.00 80.75 74 LEU A N 1
ATOM 570 C CA . LEU A 1 74 ? 15.668 -0.678 -19.837 1.00 80.75 74 LEU A CA 1
ATOM 571 C C . LEU A 1 74 ? 14.718 0.339 -19.195 1.00 80.75 74 LEU A C 1
ATOM 573 O O . LEU A 1 74 ? 14.849 0.679 -18.017 1.00 80.75 74 LEU A O 1
ATOM 577 N N . TYR A 1 75 ? 13.685 0.740 -19.940 1.00 78.44 75 TYR A N 1
ATOM 578 C CA . TYR A 1 75 ? 12.628 1.636 -19.452 1.00 78.44 75 TYR A CA 1
ATOM 579 C C . TYR A 1 75 ? 11.948 1.111 -18.176 1.00 78.44 75 TYR A C 1
ATOM 581 O O . TYR A 1 75 ? 11.542 1.876 -17.298 1.00 78.44 75 TYR A O 1
ATOM 589 N N . ARG A 1 76 ? 11.857 -0.215 -18.010 1.00 80.19 76 ARG A N 1
ATOM 590 C CA . ARG A 1 76 ? 11.306 -0.785 -16.779 1.00 80.19 76 ARG A CA 1
ATOM 591 C C . ARG A 1 76 ? 12.157 -0.482 -15.543 1.00 80.19 76 ARG A C 1
ATOM 593 O O . ARG A 1 76 ? 11.603 -0.215 -14.485 1.00 80.19 76 ARG A O 1
ATOM 600 N N . LYS A 1 77 ? 13.487 -0.458 -15.667 1.00 77.31 77 LYS A N 1
ATOM 601 C CA . LYS A 1 77 ? 14.392 -0.226 -14.532 1.00 77.31 77 LYS A CA 1
ATOM 602 C C . LYS A 1 77 ? 14.279 1.199 -13.979 1.00 77.31 77 LYS A C 1
ATOM 604 O O . LYS A 1 77 ? 14.484 1.398 -12.784 1.00 77.31 77 LYS A O 1
ATOM 609 N N . THR A 1 78 ? 13.908 2.169 -14.818 1.00 70.31 78 THR A N 1
ATOM 610 C CA . THR A 1 78 ? 13.710 3.570 -14.412 1.00 70.31 78 THR A CA 1
ATOM 611 C C . THR A 1 78 ? 12.335 3.832 -13.801 1.00 70.31 78 THR A C 1
ATOM 613 O O . THR A 1 78 ? 12.184 4.776 -13.034 1.00 70.31 78 THR A O 1
ATOM 616 N N . THR A 1 79 ? 11.336 3.002 -14.111 1.00 70.94 79 THR A N 1
ATOM 617 C CA . THR A 1 79 ? 9.947 3.179 -13.647 1.00 70.94 79 THR A CA 1
ATOM 618 C C . THR A 1 79 ? 9.614 2.391 -12.382 1.00 70.94 79 THR A C 1
ATOM 620 O O . THR A 1 79 ? 8.672 2.748 -11.677 1.00 70.94 79 THR A O 1
ATOM 623 N N . THR A 1 80 ? 10.392 1.352 -12.059 1.00 72.94 80 THR A N 1
ATOM 624 C CA . THR A 1 80 ? 10.191 0.517 -10.866 1.00 72.94 80 THR A CA 1
ATOM 625 C C . THR A 1 80 ? 11.138 0.751 -9.670 1.00 72.94 80 THR A C 1
ATOM 627 O O . THR A 1 80 ? 11.141 -0.117 -8.800 1.00 72.94 80 THR A O 1
ATOM 630 N N . PRO A 1 81 ? 11.989 1.797 -9.554 1.00 76.44 81 PRO A N 1
ATOM 631 C CA . PRO A 1 81 ? 12.809 1.947 -8.353 1.00 76.44 81 PRO A CA 1
ATOM 632 C C . PRO A 1 81 ? 11.939 2.328 -7.147 1.00 76.44 81 PRO A C 1
ATOM 634 O O . PRO A 1 81 ? 11.021 3.137 -7.276 1.00 76.44 81 PRO A O 1
ATOM 637 N N . PHE A 1 82 ? 12.253 1.771 -5.972 1.00 83.19 82 PHE A N 1
ATOM 638 C CA . PHE A 1 82 ? 11.602 2.184 -4.730 1.00 83.19 82 PHE A CA 1
ATOM 639 C C . PHE A 1 82 ? 12.031 3.600 -4.352 1.00 83.19 82 PHE A C 1
ATOM 641 O O . PHE A 1 82 ? 13.227 3.888 -4.255 1.00 83.19 82 PHE A O 1
ATOM 648 N N . THR A 1 83 ? 11.060 4.475 -4.108 1.00 87.31 83 THR A N 1
ATOM 649 C CA . THR A 1 83 ? 11.336 5.810 -3.567 1.00 87.31 83 THR A CA 1
ATOM 650 C C . THR A 1 83 ? 11.592 5.735 -2.062 1.00 87.31 83 THR A C 1
ATOM 652 O O . THR A 1 83 ? 11.150 4.808 -1.379 1.00 87.31 83 THR A O 1
ATOM 655 N N . TRP A 1 84 ? 12.274 6.739 -1.503 1.00 88.56 84 TRP A N 1
ATOM 656 C CA . TRP A 1 84 ? 12.454 6.837 -0.049 1.00 88.56 84 TRP A CA 1
ATOM 657 C C . TRP A 1 84 ? 11.114 6.848 0.702 1.00 88.56 84 TRP A C 1
ATOM 659 O O . TRP A 1 84 ? 10.997 6.226 1.755 1.00 88.56 84 TRP A O 1
ATOM 669 N N . MET A 1 85 ? 10.087 7.484 0.126 1.00 90.00 85 MET A N 1
ATOM 670 C CA . MET A 1 85 ? 8.724 7.495 0.668 1.00 90.00 85 MET A CA 1
ATOM 671 C C . MET A 1 85 ? 8.106 6.094 0.687 1.00 90.00 85 MET A C 1
ATOM 673 O O . MET A 1 85 ? 7.552 5.685 1.704 1.00 90.00 85 MET A O 1
ATOM 677 N N . GLU A 1 86 ? 8.245 5.325 -0.396 1.00 90.38 86 GLU A N 1
ATOM 678 C CA . GLU A 1 86 ? 7.758 3.942 -0.457 1.00 90.38 86 GLU A CA 1
ATOM 679 C C . GLU A 1 86 ? 8.453 3.048 0.579 1.00 90.38 86 GLU A C 1
ATOM 681 O O . GLU A 1 86 ? 7.784 2.259 1.242 1.00 90.38 86 GLU A O 1
ATOM 686 N N . ILE A 1 87 ? 9.765 3.207 0.786 1.00 92.12 87 ILE A N 1
ATOM 687 C CA . ILE A 1 87 ? 10.511 2.462 1.816 1.00 92.12 87 ILE A CA 1
ATOM 688 C C . ILE A 1 87 ? 9.983 2.791 3.220 1.00 92.12 87 ILE A C 1
ATOM 690 O O . ILE A 1 87 ? 9.777 1.882 4.027 1.00 92.12 87 ILE A O 1
ATOM 694 N N . LEU A 1 88 ? 9.721 4.070 3.509 1.00 93.31 88 LEU A N 1
ATOM 695 C CA . LEU A 1 88 ? 9.131 4.492 4.783 1.00 93.31 88 LEU A CA 1
ATOM 696 C C . LEU A 1 88 ? 7.732 3.899 4.984 1.00 93.31 88 LEU A C 1
ATOM 698 O O . LEU A 1 88 ? 7.447 3.377 6.059 1.00 93.31 88 LEU A O 1
ATOM 702 N N . ILE A 1 89 ? 6.885 3.917 3.950 1.00 94.38 89 ILE A N 1
ATOM 703 C CA . ILE A 1 89 ? 5.542 3.322 3.991 1.00 94.38 89 ILE A CA 1
ATOM 704 C C . ILE A 1 89 ? 5.630 1.812 4.242 1.00 94.38 89 ILE A C 1
ATOM 706 O O . ILE A 1 89 ? 4.922 1.303 5.108 1.00 94.38 89 ILE A O 1
ATOM 710 N N . ILE A 1 90 ? 6.515 1.093 3.543 1.00 94.38 90 ILE A N 1
ATOM 711 C CA . ILE A 1 90 ? 6.716 -0.352 3.739 1.00 94.38 90 ILE A CA 1
ATOM 712 C C . ILE A 1 90 ? 7.158 -0.635 5.178 1.00 94.38 90 ILE A C 1
ATOM 714 O O . ILE A 1 90 ? 6.583 -1.498 5.840 1.00 94.38 90 ILE A O 1
ATOM 718 N N . SER A 1 91 ? 8.134 0.120 5.694 1.00 94.50 91 SER A N 1
ATOM 719 C CA . SER A 1 91 ? 8.575 -0.008 7.086 1.00 94.50 91 SER A CA 1
ATOM 720 C C . SER A 1 91 ? 7.432 0.246 8.074 1.00 94.50 91 SER A C 1
ATOM 722 O O . SER A 1 91 ? 7.343 -0.434 9.097 1.00 94.50 91 SER A O 1
ATOM 724 N N . TRP A 1 92 ? 6.549 1.201 7.777 1.00 94.75 92 TRP A N 1
ATOM 725 C CA . TRP A 1 92 ? 5.394 1.517 8.612 1.00 94.75 92 TRP A CA 1
ATOM 726 C C . TRP A 1 92 ? 4.363 0.388 8.621 1.00 94.75 92 TRP A C 1
ATOM 728 O O . TRP A 1 92 ? 3.915 -0.041 9.684 1.00 94.75 92 TRP A O 1
ATOM 738 N N . VAL A 1 93 ? 4.023 -0.139 7.441 1.00 95.44 93 VAL A N 1
ATOM 739 C CA . VAL A 1 93 ? 3.086 -1.260 7.284 1.00 95.44 93 VAL A CA 1
ATOM 740 C C . VAL A 1 93 ? 3.603 -2.503 8.002 1.00 95.44 93 VAL A C 1
ATOM 742 O O . VAL A 1 93 ? 2.832 -3.155 8.698 1.00 95.44 93 VAL A O 1
ATOM 745 N N . MET A 1 94 ? 4.905 -2.794 7.933 1.00 94.69 94 MET A N 1
ATOM 746 C CA . MET A 1 94 ? 5.508 -3.890 8.703 1.00 94.69 94 MET A CA 1
ATOM 747 C C . MET A 1 94 ? 5.332 -3.708 10.217 1.00 94.69 94 MET A C 1
ATOM 749 O O . MET A 1 94 ? 5.056 -4.675 10.927 1.00 94.69 94 MET A O 1
ATOM 753 N N . GLY A 1 95 ? 5.443 -2.472 10.713 1.00 94.31 95 GLY A N 1
ATOM 754 C CA . GLY A 1 95 ? 5.162 -2.142 12.110 1.00 94.31 95 GLY A CA 1
ATOM 755 C C . GLY A 1 95 ? 3.701 -2.382 12.499 1.00 94.31 95 GLY A C 1
ATOM 756 O O . GLY A 1 95 ? 3.445 -2.933 13.570 1.00 94.31 95 GLY A O 1
ATOM 757 N N . MET A 1 96 ? 2.755 -2.028 11.623 1.00 92.25 96 MET A N 1
ATOM 758 C CA . MET A 1 96 ? 1.326 -2.289 11.836 1.00 92.25 96 MET A CA 1
ATOM 759 C C . MET A 1 96 ? 1.014 -3.788 11.813 1.00 92.25 96 MET A C 1
ATOM 761 O O . MET A 1 96 ? 0.382 -4.276 12.740 1.00 92.25 96 MET A O 1
ATOM 765 N N . ILE A 1 97 ? 1.544 -4.543 10.843 1.00 94.38 97 ILE A N 1
ATOM 766 C CA . ILE A 1 97 ? 1.402 -6.009 10.789 1.00 94.38 97 ILE A CA 1
ATOM 767 C C . ILE A 1 97 ? 1.914 -6.645 12.083 1.00 94.38 97 ILE A C 1
ATOM 769 O O . ILE A 1 97 ? 1.255 -7.500 12.665 1.00 94.38 97 ILE A O 1
ATOM 773 N N . TRP A 1 98 ? 3.075 -6.210 12.572 1.00 94.31 98 TRP A N 1
ATOM 774 C CA . TRP A 1 98 ? 3.626 -6.715 13.827 1.00 94.31 98 TRP A CA 1
ATOM 775 C C . TRP A 1 98 ? 2.751 -6.395 15.047 1.00 94.31 98 TRP A C 1
ATOM 777 O O . TRP A 1 98 ? 2.699 -7.187 15.991 1.00 94.31 98 TRP A O 1
ATOM 787 N N . ALA A 1 99 ? 2.088 -5.236 15.063 1.00 91.50 99 ALA A N 1
ATOM 788 C CA . ALA A 1 99 ? 1.147 -4.876 16.118 1.00 91.50 99 ALA A CA 1
ATOM 789 C C . ALA A 1 99 ? -0.097 -5.778 16.084 1.00 91.50 99 ALA A C 1
ATOM 791 O O . ALA A 1 99 ? -0.397 -6.396 17.104 1.00 91.50 99 ALA A O 1
ATOM 792 N N . GLU A 1 100 ? -0.721 -5.944 14.915 1.00 91.50 100 GLU A N 1
ATOM 793 C CA . GLU A 1 100 ? -1.904 -6.802 14.739 1.00 91.50 100 GLU A CA 1
ATOM 794 C C . GLU A 1 100 ? -1.604 -8.271 15.065 1.00 91.50 100 GLU A C 1
ATOM 796 O O . GLU A 1 100 ? -2.365 -8.928 15.766 1.00 91.50 100 GLU A O 1
ATOM 801 N N . VAL A 1 101 ? -0.450 -8.801 14.641 1.00 92.81 101 VAL A N 1
ATOM 802 C CA . VAL A 1 101 ? -0.057 -10.186 14.960 1.00 92.81 101 VAL A CA 1
ATOM 803 C C . VAL A 1 101 ? 0.052 -10.401 16.471 1.00 92.81 101 VAL A C 1
ATOM 805 O O . VAL A 1 101 ? -0.337 -11.453 16.978 1.00 92.81 101 VAL A O 1
ATOM 808 N N . LYS A 1 102 ? 0.562 -9.410 17.212 1.00 91.88 102 LYS A N 1
ATOM 809 C CA . LYS A 1 102 ? 0.620 -9.487 18.677 1.00 91.88 102 LYS A CA 1
ATOM 810 C C . LYS A 1 102 ? -0.761 -9.417 19.314 1.00 91.88 102 LYS A C 1
ATOM 812 O O . LYS A 1 102 ? -0.983 -10.093 20.315 1.00 91.88 102 LYS A O 1
ATOM 817 N N . GLU A 1 103 ? -1.664 -8.627 18.750 1.00 89.38 103 GLU A N 1
ATOM 818 C CA . GLU A 1 103 ? -3.045 -8.544 19.211 1.00 89.38 103 GLU A CA 1
ATOM 819 C C . GLU A 1 103 ? -3.773 -9.878 19.023 1.00 89.38 103 GLU A C 1
ATOM 821 O O . GLU A 1 103 ? -4.264 -10.440 20.005 1.00 89.38 103 GLU A O 1
ATOM 826 N N . ILE A 1 104 ? -3.693 -10.454 17.819 1.00 91.31 104 ILE A N 1
ATOM 827 C CA . ILE A 1 104 ? -4.237 -11.779 17.487 1.00 91.31 104 ILE A CA 1
ATOM 828 C C . ILE A 1 104 ? -3.672 -12.854 18.422 1.00 91.31 104 ILE A C 1
ATOM 830 O O . ILE A 1 104 ? -4.412 -13.705 18.909 1.00 91.31 104 ILE A O 1
ATOM 834 N N . TRP A 1 105 ? -2.368 -12.815 18.710 1.00 92.75 105 TRP A N 1
ATOM 835 C CA . TRP A 1 105 ? -1.745 -13.766 19.634 1.00 92.75 105 TRP A CA 1
ATOM 836 C C . TRP A 1 105 ? -2.261 -13.623 21.073 1.00 92.75 105 TRP A C 1
ATOM 838 O O . TRP A 1 105 ? -2.332 -14.607 21.804 1.00 92.75 105 TRP A O 1
ATOM 848 N N . SER A 1 106 ? -2.598 -12.403 21.497 1.00 91.25 106 SER A N 1
ATOM 849 C CA . SER A 1 106 ? -3.048 -12.129 22.865 1.00 91.25 106 SER A CA 1
ATOM 850 C C . SER A 1 106 ? -4.529 -12.432 23.108 1.00 91.25 106 SER A C 1
ATOM 852 O O . SER A 1 106 ? -4.860 -12.906 24.191 1.00 91.25 106 SER A O 1
ATOM 854 N N . GLN A 1 107 ? -5.396 -12.165 22.126 1.00 89.38 107 GLN A N 1
ATOM 855 C CA . GLN A 1 107 ? -6.851 -12.363 22.217 1.00 89.38 107 GLN A CA 1
ATOM 856 C C . GLN A 1 107 ? -7.279 -13.751 21.717 1.00 89.38 107 GLN A C 1
ATOM 858 O O . GLN A 1 107 ? -8.254 -14.318 22.192 1.00 89.38 107 GLN A O 1
ATOM 863 N N . GLY A 1 108 ? -6.521 -14.332 20.784 1.00 89.50 108 GLY A N 1
ATOM 864 C CA . GLY A 1 108 ? -6.904 -15.539 20.060 1.00 89.50 108 GLY A CA 1
ATOM 865 C C . GLY A 1 108 ? -7.643 -15.215 18.750 1.00 89.50 108 GLY A C 1
ATOM 866 O O . GLY A 1 108 ? -8.385 -14.236 18.668 1.00 89.50 108 GLY A O 1
ATOM 867 N N . PRO A 1 109 ? -7.456 -16.026 17.691 1.00 87.38 109 PRO A N 1
ATOM 868 C CA . PRO A 1 109 ? -7.971 -15.718 16.354 1.00 87.38 109 PRO A CA 1
ATOM 869 C C . PRO A 1 109 ? -9.501 -15.776 16.247 1.00 87.38 109 PRO A C 1
ATOM 871 O O . PRO A 1 109 ? -10.073 -15.063 15.427 1.00 87.38 109 PRO A O 1
ATOM 874 N N . GLU A 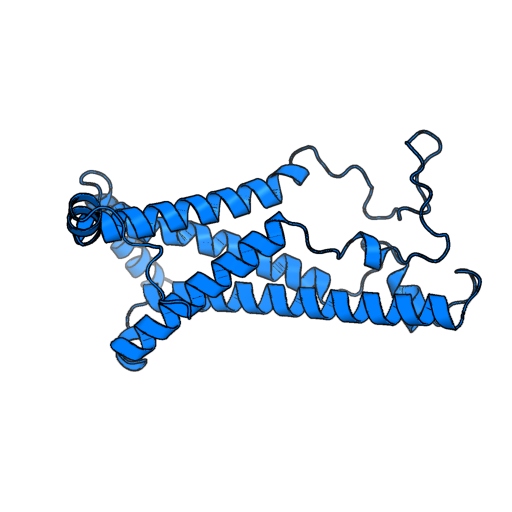1 110 ? -10.167 -16.610 17.051 1.00 88.00 110 GLU A N 1
ATOM 875 C CA . GLU A 1 110 ? -11.630 -16.737 17.019 1.00 88.00 110 GLU A CA 1
ATOM 876 C C . GLU A 1 110 ? -12.317 -15.468 17.526 1.00 88.00 110 GLU A C 1
ATOM 878 O O . GLU A 1 110 ? -13.220 -14.959 16.868 1.00 88.00 110 GLU A O 1
ATOM 883 N N . GLU A 1 111 ? -11.854 -14.917 18.650 1.00 87.81 111 GLU A N 1
ATOM 884 C CA . GLU A 1 111 ? -12.406 -13.685 19.220 1.00 87.81 111 GLU A CA 1
ATOM 885 C C . GLU A 1 111 ? -12.073 -12.467 18.348 1.00 87.81 111 GLU A C 1
ATOM 887 O O . GLU A 1 111 ? -12.933 -11.615 18.122 1.00 87.81 111 GLU A O 1
ATOM 892 N N . TYR A 1 112 ? -10.865 -12.430 17.774 1.00 87.69 112 TYR A N 1
ATOM 893 C CA . TYR A 1 112 ? -10.419 -11.334 16.912 1.00 87.69 112 TYR A CA 1
ATOM 894 C C . TYR A 1 112 ? -11.286 -11.176 15.652 1.00 87.69 112 TYR A C 1
ATOM 896 O O . TYR A 1 112 ? -11.648 -10.060 15.286 1.00 87.69 112 TYR A O 1
ATOM 904 N N . LEU A 1 113 ? -11.651 -12.279 14.987 1.00 84.94 113 LEU A N 1
ATOM 905 C CA . LEU A 1 113 ? -12.386 -12.237 13.715 1.00 84.94 113 LEU A CA 1
ATOM 906 C C . LEU A 1 113 ? -13.890 -11.954 13.863 1.00 84.94 113 LEU A C 1
ATOM 908 O O . LEU A 1 113 ? -14.545 -11.644 12.867 1.00 84.94 113 LEU A O 1
ATOM 912 N N . VAL A 1 114 ? -14.451 -12.049 15.073 1.00 87.94 114 VAL A N 1
ATOM 913 C CA . VAL A 1 114 ? -15.865 -11.711 15.332 1.00 87.94 114 VAL A CA 1
ATOM 914 C C . VAL A 1 114 ? -16.106 -10.207 15.196 1.00 87.94 114 VAL A C 1
ATOM 916 O O . VAL A 1 114 ? -17.183 -9.777 14.770 1.00 87.94 114 VAL A O 1
ATOM 919 N N . GLU A 1 115 ? -15.106 -9.392 15.522 1.00 86.56 115 GLU A N 1
ATOM 920 C CA . GLU A 1 115 ? -15.172 -7.951 15.344 1.00 86.56 115 GLU A CA 1
ATOM 921 C C . GLU A 1 115 ? -14.876 -7.580 13.881 1.00 86.56 115 GLU A C 1
ATOM 923 O O . GLU A 1 115 ? -13.744 -7.644 13.403 1.00 86.56 115 GLU A O 1
ATOM 928 N N . LEU A 1 116 ? -15.920 -7.160 13.153 1.00 85.19 116 LEU A N 1
ATOM 929 C CA . LEU A 1 116 ? -15.843 -6.803 11.725 1.00 85.19 116 LEU A CA 1
ATOM 930 C C . LEU A 1 116 ? -14.752 -5.763 11.427 1.00 85.19 116 LEU A C 1
ATOM 932 O O . LEU A 1 116 ? -14.136 -5.772 10.366 1.00 85.19 116 LEU A O 1
ATOM 936 N N . TRP A 1 117 ? -14.531 -4.866 12.375 1.00 85.12 117 TRP A N 1
ATOM 937 C CA . TRP A 1 117 ? -13.509 -3.836 12.332 1.00 85.12 117 TRP A CA 1
ATOM 938 C C . TRP A 1 117 ? -12.092 -4.442 12.274 1.00 85.12 117 TRP A C 1
ATOM 940 O O . TRP A 1 117 ? -11.349 -4.169 11.330 1.00 85.12 117 TRP A O 1
ATOM 950 N N . ASN A 1 118 ? -11.765 -5.378 13.164 1.00 88.25 118 ASN A N 1
ATOM 951 C CA . ASN A 1 118 ? -10.482 -6.090 13.160 1.00 88.25 118 ASN A CA 1
ATOM 952 C C . ASN A 1 118 ? -10.270 -6.885 11.860 1.00 88.25 118 ASN A C 1
ATOM 954 O O . ASN A 1 118 ? -9.170 -6.926 11.307 1.00 88.25 118 ASN A O 1
ATOM 958 N N . PHE A 1 119 ? -11.344 -7.451 11.297 1.00 88.81 119 PHE A N 1
ATOM 959 C CA . PHE A 1 119 ? -11.290 -8.081 9.977 1.00 88.81 119 PHE A CA 1
ATOM 960 C C . PHE A 1 119 ? -10.934 -7.087 8.856 1.00 88.81 119 PHE A C 1
ATOM 962 O O . PHE A 1 119 ? -10.134 -7.418 7.975 1.00 88.81 119 PHE A O 1
ATOM 969 N N . LEU A 1 120 ? -11.487 -5.867 8.879 1.00 90.12 120 LEU A N 1
ATOM 970 C CA . LEU A 1 120 ? -11.139 -4.816 7.915 1.00 90.12 120 LEU A CA 1
ATOM 971 C C . LEU A 1 120 ? -9.676 -4.374 8.051 1.00 90.12 120 LEU A C 1
ATOM 973 O O . LEU A 1 120 ? -9.010 -4.180 7.031 1.00 90.12 120 LEU A O 1
ATOM 977 N N . ASP A 1 121 ? -9.163 -4.264 9.277 1.00 89.81 121 ASP A N 1
ATOM 978 C CA . ASP A 1 121 ? -7.769 -3.895 9.544 1.00 89.81 121 ASP A CA 1
ATOM 979 C C . ASP A 1 121 ? -6.803 -4.978 9.030 1.00 89.81 121 ASP A C 1
ATOM 981 O O . ASP A 1 121 ? -5.868 -4.678 8.277 1.00 89.81 121 ASP A O 1
ATOM 985 N N . PHE A 1 122 ? -7.083 -6.252 9.322 1.00 92.12 122 PHE A N 1
ATOM 986 C CA . PHE A 1 122 ? -6.330 -7.382 8.777 1.00 92.12 122 PHE A CA 1
ATOM 987 C C . PHE A 1 122 ? -6.3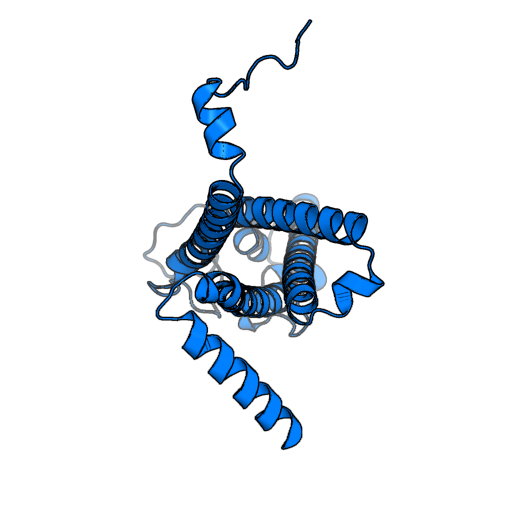73 -7.420 7.241 1.00 92.12 122 PHE A C 1
ATOM 989 O O . PHE A 1 122 ? -5.335 -7.560 6.585 1.00 92.12 122 PHE A O 1
ATOM 996 N N . GLY A 1 123 ? -7.559 -7.246 6.650 1.00 93.38 123 GLY A N 1
ATOM 997 C CA . GLY A 1 123 ? -7.749 -7.228 5.200 1.00 93.38 123 GLY A CA 1
ATOM 998 C C . GLY A 1 123 ? -6.979 -6.096 4.515 1.00 93.38 123 GLY A C 1
ATOM 999 O O . GLY A 1 123 ? -6.298 -6.325 3.515 1.00 93.38 123 GLY A O 1
ATOM 1000 N N . MET A 1 124 ? -7.018 -4.885 5.075 1.00 94.38 124 MET A N 1
ATOM 1001 C CA . MET A 1 124 ? -6.263 -3.736 4.570 1.00 94.38 124 MET A CA 1
ATOM 1002 C C . MET A 1 12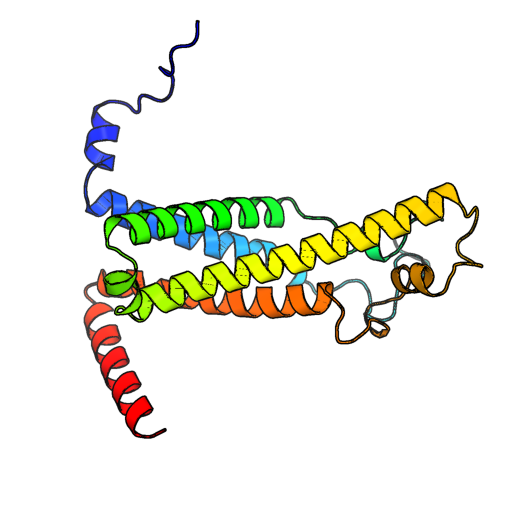4 ? -4.752 -4.013 4.558 1.00 94.38 124 MET A C 1
ATOM 1004 O O . MET A 1 124 ? -4.092 -3.796 3.536 1.00 94.38 124 MET A O 1
ATOM 1008 N N . LEU A 1 125 ? -4.199 -4.530 5.661 1.00 94.75 125 LEU A N 1
ATOM 1009 C CA . LEU A 1 125 ? -2.772 -4.854 5.756 1.00 94.75 125 LEU A CA 1
ATOM 1010 C C . LEU A 1 125 ? -2.369 -5.988 4.808 1.00 94.75 125 LEU A C 1
ATOM 1012 O O . LEU A 1 125 ? -1.302 -5.921 4.193 1.00 94.75 125 LEU A O 1
ATOM 1016 N N . ALA A 1 126 ? -3.230 -6.993 4.632 1.00 96.44 126 ALA A N 1
ATOM 1017 C CA . ALA A 1 126 ? -3.009 -8.071 3.675 1.00 96.44 126 ALA A CA 1
ATOM 1018 C C . ALA A 1 126 ? -2.948 -7.549 2.227 1.00 96.44 126 ALA A C 1
ATOM 1020 O O . ALA A 1 126 ? -2.073 -7.959 1.462 1.00 96.44 126 ALA A O 1
ATOM 1021 N N . ILE A 1 127 ? -3.818 -6.601 1.854 1.00 96.94 127 ILE A N 1
ATOM 1022 C CA . ILE A 1 127 ? -3.809 -5.984 0.517 1.00 96.94 127 ILE A CA 1
ATOM 1023 C C . ILE A 1 127 ? -2.547 -5.129 0.315 1.00 96.94 127 ILE A C 1
ATOM 1025 O O . ILE A 1 127 ? -1.934 -5.204 -0.754 1.00 96.94 127 ILE A O 1
ATOM 1029 N N . PHE A 1 128 ? -2.101 -4.372 1.328 1.00 96.31 128 PHE A N 1
ATOM 1030 C CA . PHE A 1 128 ? -0.809 -3.672 1.263 1.00 96.31 128 PHE A CA 1
ATOM 1031 C C . PHE A 1 128 ? 0.349 -4.642 1.030 1.00 96.31 128 PHE A C 1
ATOM 1033 O O . PHE A 1 128 ? 1.175 -4.418 0.143 1.00 96.31 128 PHE A O 1
ATOM 1040 N N . LEU A 1 129 ? 0.394 -5.739 1.791 1.00 96.81 129 LEU A N 1
ATOM 1041 C CA . LEU A 1 129 ? 1.433 -6.752 1.652 1.00 96.81 129 LEU A CA 1
ATOM 1042 C C . LEU A 1 129 ? 1.424 -7.368 0.245 1.00 96.81 129 LEU A C 1
ATOM 1044 O O . LEU A 1 129 ? 2.470 -7.430 -0.400 1.00 96.81 129 LEU A O 1
ATOM 1048 N N . ALA A 1 130 ? 0.247 -7.738 -0.267 1.00 97.25 130 ALA A N 1
ATOM 1049 C CA . ALA A 1 130 ? 0.087 -8.279 -1.615 1.00 97.25 130 ALA A CA 1
ATOM 1050 C C . ALA A 1 130 ? 0.546 -7.290 -2.703 1.00 97.25 130 ALA A C 1
ATOM 1052 O O . ALA A 1 130 ? 1.248 -7.682 -3.642 1.00 97.25 130 ALA A O 1
ATOM 1053 N N . SER A 1 131 ? 0.212 -6.003 -2.560 1.00 96.56 131 SER A N 1
ATOM 1054 C CA . SER A 1 131 ? 0.675 -4.943 -3.460 1.00 96.56 131 SER A CA 1
ATOM 1055 C C . SER A 1 131 ? 2.206 -4.849 -3.479 1.00 96.56 131 SER A C 1
ATOM 1057 O O . SER A 1 131 ? 2.820 -4.917 -4.550 1.00 96.56 131 SER A O 1
ATOM 1059 N N . PHE A 1 132 ? 2.845 -4.780 -2.306 1.00 95.06 132 PHE A N 1
ATOM 1060 C CA . PHE A 1 132 ? 4.304 -4.707 -2.212 1.00 95.06 132 PHE A CA 1
ATOM 1061 C C . PHE A 1 132 ? 4.991 -5.973 -2.734 1.00 95.06 132 PHE A C 1
ATOM 1063 O O . PHE A 1 132 ? 6.006 -5.868 -3.422 1.00 95.06 132 PHE A O 1
ATOM 1070 N N . SER A 1 133 ? 4.428 -7.163 -2.495 1.00 95.62 133 SER A N 1
ATOM 1071 C CA . SER A 1 133 ? 4.935 -8.420 -3.063 1.00 95.62 133 SER A CA 1
ATOM 1072 C C . SER A 1 133 ? 4.878 -8.435 -4.596 1.00 95.62 133 SER A C 1
ATOM 1074 O O . SER A 1 133 ? 5.844 -8.853 -5.247 1.00 95.62 133 SER A O 1
ATOM 1076 N N . CYS A 1 134 ? 3.792 -7.935 -5.195 1.00 94.69 134 CYS A N 1
ATOM 1077 C CA . CYS A 1 134 ? 3.678 -7.797 -6.650 1.00 94.69 134 CYS A CA 1
ATOM 1078 C C . CYS A 1 134 ? 4.721 -6.814 -7.202 1.00 94.69 134 CYS A C 1
ATOM 1080 O O . CYS A 1 134 ? 5.400 -7.117 -8.187 1.00 94.69 134 CYS A O 1
ATOM 1082 N N . ARG A 1 135 ? 4.917 -5.675 -6.527 1.00 92.44 135 ARG A N 1
ATOM 1083 C CA . ARG A 1 135 ? 5.907 -4.657 -6.913 1.00 92.44 135 ARG A CA 1
ATOM 1084 C C . ARG A 1 135 ? 7.339 -5.186 -6.817 1.00 92.44 135 ARG A C 1
ATOM 1086 O O . ARG A 1 135 ? 8.115 -5.038 -7.759 1.00 92.44 135 ARG A O 1
ATOM 1093 N N . PHE A 1 136 ? 7.669 -5.902 -5.743 1.00 92.88 136 PHE A N 1
ATOM 1094 C CA . PHE A 1 136 ? 8.964 -6.569 -5.589 1.00 92.88 136 PHE A CA 1
ATOM 1095 C C . PHE A 1 136 ? 9.209 -7.612 -6.689 1.00 92.88 136 PHE A C 1
ATOM 1097 O O . PHE A 1 136 ? 10.299 -7.680 -7.260 1.00 92.88 136 PHE A O 1
ATOM 1104 N N . SER A 1 137 ? 8.181 -8.387 -7.046 1.00 92.56 137 SER A N 1
ATOM 1105 C CA . SER A 1 137 ? 8.253 -9.357 -8.145 1.00 92.56 137 SER A CA 1
ATOM 1106 C C . SER A 1 137 ? 8.504 -8.676 -9.496 1.00 92.56 137 SER A C 1
ATOM 1108 O O . SER A 1 137 ? 9.326 -9.151 -10.282 1.00 92.56 137 SER A O 1
ATOM 1110 N N . ALA A 1 138 ? 7.846 -7.542 -9.760 1.00 91.38 138 ALA A N 1
ATOM 1111 C CA . ALA A 1 138 ? 8.070 -6.741 -10.963 1.00 91.38 138 ALA A CA 1
ATOM 1112 C C . ALA A 1 138 ? 9.509 -6.201 -11.032 1.00 91.38 138 ALA A C 1
ATOM 1114 O O . ALA A 1 138 ? 10.143 -6.285 -12.085 1.00 91.38 138 ALA A O 1
ATOM 1115 N N . MET A 1 139 ? 10.046 -5.720 -9.907 1.00 90.25 139 MET A N 1
ATOM 1116 C CA . MET A 1 139 ? 11.431 -5.249 -9.812 1.00 90.25 139 MET A CA 1
ATOM 1117 C C . MET A 1 139 ? 12.445 -6.360 -10.054 1.00 90.25 139 MET A C 1
ATOM 1119 O O . MET A 1 139 ? 13.351 -6.186 -10.861 1.00 90.25 139 MET A O 1
ATOM 1123 N N . LYS A 1 140 ? 12.275 -7.527 -9.422 1.00 90.69 140 LYS A N 1
ATOM 1124 C CA . LYS A 1 140 ? 13.168 -8.676 -9.634 1.00 90.69 140 LYS A CA 1
ATOM 1125 C C . LYS A 1 140 ? 13.233 -9.082 -11.103 1.00 90.69 140 LYS A C 1
ATOM 1127 O O . LYS A 1 140 ? 14.315 -9.355 -11.611 1.00 90.69 140 LYS A O 1
ATOM 1132 N N . ARG A 1 141 ? 12.094 -9.085 -11.800 1.00 90.50 141 ARG A N 1
ATOM 1133 C CA . ARG A 1 141 ? 12.043 -9.382 -13.239 1.00 90.50 141 ARG A CA 1
ATOM 1134 C C . ARG A 1 141 ? 12.758 -8.318 -14.075 1.00 90.50 141 ARG A C 1
ATOM 1136 O O . ARG A 1 141 ? 13.517 -8.678 -14.968 1.00 90.50 141 ARG A O 1
ATOM 1143 N N . ALA A 1 142 ? 12.564 -7.037 -13.758 1.00 88.75 142 ALA A N 1
ATOM 1144 C CA . ALA A 1 142 ? 13.260 -5.940 -14.430 1.00 88.75 142 ALA A CA 1
ATOM 1145 C C . ALA A 1 142 ? 14.783 -5.992 -14.207 1.00 88.75 142 ALA A C 1
ATOM 1147 O O . ALA A 1 142 ? 15.548 -5.763 -15.140 1.00 88.75 142 ALA A O 1
ATOM 1148 N N . ASP A 1 143 ? 15.222 -6.348 -12.998 1.00 89.56 143 ASP A N 1
ATOM 1149 C CA . ASP A 1 143 ? 16.638 -6.490 -12.649 1.00 89.56 143 ASP A CA 1
ATOM 1150 C C . ASP A 1 143 ? 17.301 -7.639 -13.405 1.00 89.56 143 ASP A C 1
ATOM 1152 O O . ASP A 1 143 ? 18.381 -7.458 -13.966 1.00 89.56 143 ASP A O 1
ATOM 1156 N N . LEU A 1 144 ? 16.637 -8.796 -13.473 1.00 89.38 144 LEU A N 1
ATOM 1157 C CA . LEU A 1 144 ? 17.120 -9.948 -14.235 1.00 89.38 144 LEU A CA 1
ATOM 1158 C C . LEU A 1 144 ? 17.227 -9.626 -15.730 1.00 89.38 144 LEU A C 1
ATOM 1160 O O . LEU A 1 144 ? 18.246 -9.930 -16.355 1.00 89.38 144 LEU A O 1
ATOM 1164 N N . ALA A 1 145 ? 16.214 -8.955 -16.287 1.00 87.50 145 ALA A N 1
ATOM 1165 C CA . ALA A 1 145 ? 16.233 -8.492 -17.670 1.00 87.50 145 ALA A CA 1
ATOM 1166 C C . ALA A 1 145 ? 17.399 -7.520 -17.915 1.00 87.50 145 ALA A C 1
ATOM 1168 O O . ALA A 1 145 ? 18.144 -7.682 -18.878 1.00 87.50 145 ALA A O 1
ATOM 1169 N N . GLN A 1 146 ? 17.622 -6.563 -17.010 1.00 87.19 146 GLN A N 1
ATOM 1170 C CA . GLN A 1 146 ? 18.715 -5.598 -17.122 1.00 87.19 146 GLN A CA 1
ATOM 1171 C C . GLN A 1 146 ? 20.091 -6.274 -17.051 1.00 87.19 146 GLN A C 1
ATOM 1173 O O . GLN A 1 146 ? 20.966 -5.974 -17.864 1.00 87.19 146 GLN A O 1
ATOM 1178 N N . SER A 1 147 ? 20.291 -7.209 -16.114 1.00 87.19 147 SER A N 1
ATOM 1179 C CA . SER A 1 147 ? 21.550 -7.956 -16.011 1.00 87.19 147 SER A CA 1
ATOM 1180 C C . SER A 1 147 ? 21.824 -8.800 -17.254 1.00 87.19 147 SER A C 1
ATOM 1182 O O . SER A 1 147 ? 22.966 -8.882 -17.700 1.00 87.19 147 SER A O 1
ATOM 1184 N N . PHE A 1 148 ? 20.776 -9.371 -17.857 1.00 87.06 148 PHE A N 1
ATOM 1185 C CA . PHE A 1 148 ? 20.900 -10.139 -19.090 1.00 87.06 148 PHE A CA 1
ATOM 1186 C C . PHE A 1 148 ? 21.372 -9.262 -20.256 1.00 87.06 148 PHE A C 1
ATOM 1188 O O . PHE A 1 148 ? 22.293 -9.656 -20.975 1.00 87.06 148 PHE A O 1
ATOM 1195 N N . VAL A 1 149 ? 20.797 -8.060 -20.404 1.00 86.50 149 VAL A N 1
ATOM 1196 C CA . VAL A 1 149 ? 21.196 -7.089 -21.437 1.00 86.50 149 VAL A CA 1
ATOM 1197 C C . VAL A 1 149 ? 22.663 -6.705 -21.288 1.00 86.50 149 VAL A C 1
ATOM 1199 O O . VAL A 1 149 ? 23.398 -6.787 -22.267 1.00 86.50 149 VAL A O 1
ATOM 1202 N N . TYR A 1 150 ? 23.107 -6.357 -20.076 1.00 85.56 150 TYR A N 1
ATOM 1203 C CA . TYR A 1 150 ? 24.504 -5.985 -19.836 1.00 85.56 150 TYR A CA 1
ATOM 1204 C C . TYR A 1 150 ? 25.496 -7.118 -20.126 1.00 85.56 150 TYR A C 1
ATOM 1206 O O . TYR A 1 150 ? 26.629 -6.844 -20.516 1.00 85.56 150 TYR A O 1
ATOM 1214 N N . GLN A 1 151 ? 25.092 -8.378 -19.940 1.00 85.56 151 GLN A N 1
ATOM 1215 C CA . GLN A 1 151 ? 25.969 -9.528 -20.150 1.00 85.56 151 GLN A CA 1
ATOM 1216 C C . GLN A 1 151 ? 26.037 -9.979 -21.618 1.00 85.56 151 GLN A C 1
ATOM 1218 O O . GLN A 1 151 ? 27.107 -10.377 -22.074 1.00 85.56 151 GLN A O 1
ATOM 1223 N N . HIS A 1 152 ? 24.920 -9.941 -22.352 1.00 81.62 152 HIS A N 1
ATOM 1224 C CA . HIS A 1 152 ? 24.821 -10.571 -23.677 1.00 81.62 152 HIS A CA 1
ATOM 1225 C C . HIS A 1 152 ? 24.808 -9.583 -24.848 1.00 81.62 152 HIS A C 1
ATOM 1227 O O . HIS A 1 152 ? 25.246 -9.944 -25.939 1.00 81.62 152 HIS A O 1
ATOM 1233 N N . ASN A 1 153 ? 24.339 -8.346 -24.652 1.00 73.12 153 ASN A N 1
ATOM 1234 C CA . ASN A 1 153 ? 24.039 -7.437 -25.756 1.00 73.12 153 ASN A CA 1
ATOM 1235 C C . ASN A 1 153 ? 24.814 -6.119 -25.663 1.00 73.12 153 ASN A C 1
ATOM 1237 O O . ASN A 1 153 ? 24.924 -5.499 -24.611 1.00 73.12 153 ASN A O 1
ATOM 1241 N N . LYS A 1 154 ? 25.325 -5.660 -26.812 1.00 64.56 154 LYS A N 1
ATOM 1242 C CA . LYS A 1 154 ? 25.993 -4.353 -26.950 1.00 64.56 154 LYS A CA 1
ATOM 1243 C C . LYS A 1 154 ? 25.033 -3.234 -27.370 1.00 64.56 154 LYS A C 1
ATOM 1245 O O . LYS A 1 154 ? 25.390 -2.066 -27.253 1.00 64.56 154 LYS A O 1
ATOM 1250 N N . THR A 1 155 ? 23.840 -3.582 -27.858 1.00 69.50 155 THR A N 1
ATOM 1251 C CA . THR A 1 155 ? 22.823 -2.662 -28.400 1.00 69.50 155 THR A CA 1
ATOM 1252 C C . THR A 1 155 ? 21.404 -3.167 -28.099 1.00 69.50 155 THR A C 1
ATOM 1254 O O . THR A 1 155 ? 21.195 -4.368 -27.921 1.00 69.50 155 THR A O 1
ATOM 1257 N N . LEU A 1 156 ? 20.425 -2.252 -28.033 1.00 73.00 156 LEU A N 1
ATOM 1258 C CA . LEU A 1 156 ? 19.012 -2.554 -27.732 1.00 73.00 156 LEU A CA 1
ATOM 1259 C C . LEU A 1 156 ? 18.209 -3.061 -28.950 1.00 73.00 156 LEU A C 1
ATOM 1261 O O . LEU A 1 156 ? 17.072 -3.490 -28.788 1.00 73.00 156 LEU A O 1
ATOM 1265 N N . ASP A 1 157 ? 18.791 -3.041 -30.153 1.00 69.19 157 ASP A N 1
ATOM 1266 C CA . ASP A 1 157 ? 18.065 -3.256 -31.417 1.00 69.19 157 ASP A CA 1
ATOM 1267 C C . ASP A 1 157 ? 17.716 -4.726 -31.718 1.00 69.19 157 ASP A C 1
ATOM 1269 O O . ASP A 1 157 ? 16.864 -5.000 -32.560 1.00 69.19 157 ASP A O 1
ATOM 1273 N N . LYS A 1 158 ? 18.389 -5.691 -31.074 1.00 73.56 158 LYS A N 1
ATOM 1274 C CA . LYS A 1 158 ? 18.192 -7.137 -31.302 1.00 73.56 158 LYS A CA 1
ATOM 1275 C C . LYS A 1 158 ? 18.065 -7.893 -29.981 1.00 73.56 158 LYS A C 1
ATOM 1277 O O . LYS A 1 158 ? 18.952 -8.654 -29.597 1.00 73.56 158 LYS A O 1
ATOM 1282 N N . LEU A 1 159 ? 16.971 -7.648 -29.267 1.00 80.88 159 LEU A N 1
ATOM 1283 C CA . LEU A 1 159 ? 16.655 -8.334 -28.015 1.00 80.88 159 LEU A CA 1
ATOM 1284 C C . LEU A 1 159 ? 15.739 -9.543 -28.257 1.00 80.88 159 LEU A C 1
ATOM 1286 O O . LEU A 1 159 ? 14.891 -9.492 -29.147 1.00 80.88 159 LEU A O 1
ATOM 1290 N N . PRO A 1 160 ? 15.867 -10.619 -27.458 1.00 84.38 160 PRO A N 1
ATOM 1291 C CA . PRO A 1 160 ? 14.843 -11.654 -27.386 1.00 84.38 160 PRO A CA 1
ATOM 1292 C C . PRO A 1 160 ? 13.487 -11.046 -26.994 1.00 84.38 160 PRO A C 1
ATOM 1294 O O . PRO A 1 160 ? 13.464 -10.101 -26.192 1.00 84.38 160 PRO A O 1
ATOM 1297 N N . PRO A 1 161 ? 12.364 -11.588 -27.496 1.00 82.19 161 PRO A N 1
ATOM 1298 C CA . PRO A 1 161 ? 11.034 -11.025 -27.262 1.00 82.19 161 PRO A CA 1
ATOM 1299 C C . PRO A 1 161 ? 10.673 -10.940 -25.769 1.00 82.19 161 PRO A C 1
ATOM 1301 O O . PRO A 1 161 ? 9.948 -10.029 -25.365 1.00 82.19 161 PRO A O 1
ATOM 1304 N N . GLU A 1 162 ? 11.210 -11.829 -24.924 1.00 84.00 162 GLU A N 1
ATOM 1305 C CA . GLU A 1 162 ? 10.991 -11.795 -23.474 1.00 84.00 162 GLU A CA 1
ATOM 1306 C C . GLU A 1 162 ? 11.644 -10.577 -22.805 1.00 84.00 162 GLU A C 1
ATOM 1308 O O . GLU A 1 162 ? 11.104 -10.033 -21.842 1.00 84.00 162 GLU A O 1
ATOM 1313 N N . VAL A 1 163 ? 12.802 -10.135 -23.306 1.00 84.88 163 VAL A N 1
ATOM 1314 C CA . VAL A 1 163 ? 13.559 -8.999 -22.753 1.00 84.88 163 VAL A CA 1
ATOM 1315 C C . VAL A 1 163 ? 13.106 -7.686 -23.385 1.00 84.88 163 VAL A C 1
ATOM 1317 O O . VAL A 1 163 ? 13.019 -6.667 -22.700 1.00 84.88 163 VAL A O 1
ATOM 1320 N N . GLU A 1 164 ? 12.743 -7.719 -24.669 1.00 84.81 164 GLU A N 1
ATOM 1321 C CA . GLU A 1 164 ? 12.164 -6.583 -25.390 1.00 84.81 164 GLU A CA 1
ATOM 1322 C C . GLU A 1 164 ? 10.897 -6.063 -24.696 1.00 84.81 164 GLU A C 1
ATOM 1324 O O . GLU A 1 164 ? 10.661 -4.863 -24.651 1.00 84.81 164 GLU A O 1
ATOM 1329 N N . TYR A 1 165 ? 10.103 -6.929 -24.061 1.00 86.31 165 TYR A N 1
ATOM 1330 C CA . TYR A 1 165 ? 8.944 -6.498 -23.273 1.00 86.31 165 TYR A CA 1
ATOM 1331 C C . TYR A 1 165 ? 9.276 -5.393 -22.247 1.00 86.31 165 TYR A C 1
ATOM 1333 O O . TYR A 1 165 ? 8.497 -4.456 -22.068 1.00 86.31 165 TYR A O 1
ATOM 1341 N N . PHE A 1 166 ? 10.455 -5.444 -21.619 1.00 85.25 166 PHE A N 1
ATOM 1342 C CA . PHE A 1 166 ? 10.880 -4.487 -20.591 1.00 85.25 166 PHE A CA 1
ATOM 1343 C C . PHE A 1 166 ? 11.350 -3.130 -21.147 1.00 85.25 166 PHE A C 1
ATOM 1345 O O . PHE A 1 166 ? 11.588 -2.201 -20.367 1.00 85.25 166 PHE A O 1
ATOM 1352 N N . THR A 1 167 ? 11.465 -2.983 -22.473 1.00 83.69 167 THR A N 1
ATOM 1353 C CA . THR A 1 167 ? 11.711 -1.687 -23.130 1.00 83.69 167 THR A CA 1
ATOM 1354 C C . THR A 1 167 ? 10.413 -0.945 -23.453 1.00 83.69 167 THR A C 1
ATOM 1356 O O . THR A 1 167 ? 10.445 0.267 -23.667 1.00 83.69 167 THR A O 1
ATOM 1359 N N . LYS A 1 168 ? 9.265 -1.638 -23.464 1.00 84.62 168 LYS A N 1
ATOM 1360 C CA . LYS A 1 168 ? 7.989 -1.098 -23.952 1.00 84.62 168 LYS A CA 1
ATOM 1361 C C . LYS A 1 168 ? 7.352 -0.088 -22.992 1.00 84.62 168 LYS A C 1
ATOM 1363 O O . LYS A 1 168 ? 7.399 -0.232 -21.767 1.00 84.62 168 LYS A O 1
ATOM 1368 N N . ALA A 1 169 ? 6.688 0.914 -23.574 1.00 84.75 169 ALA A N 1
ATOM 1369 C CA . ALA A 1 169 ? 5.877 1.899 -22.857 1.00 84.75 169 ALA A CA 1
ATOM 1370 C C . ALA A 1 169 ? 4.598 1.284 -22.258 1.00 84.75 169 ALA A C 1
ATOM 1372 O O . ALA A 1 169 ? 4.142 0.223 -22.693 1.00 84.75 169 ALA A O 1
ATOM 1373 N N . ARG A 1 170 ? 3.988 1.989 -21.293 1.00 83.88 170 ARG A N 1
ATOM 1374 C CA . ARG A 1 170 ? 2.866 1.502 -20.467 1.00 83.88 170 ARG A CA 1
ATOM 1375 C C . ARG A 1 170 ? 1.671 0.985 -21.272 1.00 83.88 170 ARG A C 1
ATOM 1377 O O . ARG A 1 170 ? 1.041 0.024 -20.849 1.00 83.88 170 ARG A O 1
ATOM 1384 N N . ILE A 1 171 ? 1.369 1.583 -22.426 1.00 85.94 171 ILE A N 1
ATOM 1385 C CA . ILE A 1 171 ? 0.223 1.173 -23.260 1.00 85.94 171 ILE A CA 1
ATOM 1386 C C . ILE A 1 171 ? 0.359 -0.238 -23.852 1.00 85.94 171 ILE A C 1
ATOM 1388 O O . ILE A 1 171 ? -0.642 -0.851 -24.202 1.00 85.94 171 ILE A O 1
ATOM 1392 N N . HIS A 1 172 ? 1.587 -0.746 -23.968 1.00 88.50 172 HIS A N 1
ATOM 1393 C CA . HIS A 1 172 ? 1.881 -2.054 -24.553 1.00 88.50 172 HIS A CA 1
ATOM 1394 C C . HIS A 1 172 ? 2.119 -3.129 -23.483 1.00 88.50 172 HIS A C 1
ATOM 1396 O O . HIS A 1 172 ? 2.557 -4.235 -23.805 1.00 88.50 172 HIS A O 1
ATOM 1402 N N . TRP A 1 173 ? 1.897 -2.806 -22.207 1.00 90.44 173 TRP A N 1
ATOM 1403 C CA . TRP A 1 173 ? 2.048 -3.769 -21.123 1.00 90.44 173 TRP A CA 1
ATOM 1404 C C . TRP A 1 173 ? 0.918 -4.789 -21.148 1.00 90.44 173 TRP A C 1
ATOM 1406 O O . TRP A 1 173 ? -0.218 -4.488 -21.515 1.00 90.44 173 TRP A O 1
ATOM 1416 N N . MET A 1 174 ? 1.234 -6.014 -20.737 1.00 90.75 174 MET A N 1
ATOM 1417 C CA . MET A 1 174 ? 0.222 -7.055 -20.618 1.00 90.75 174 MET A CA 1
ATOM 1418 C C . MET A 1 174 ? -0.785 -6.674 -19.521 1.00 90.75 174 MET A C 1
ATOM 1420 O O . MET A 1 174 ? -0.375 -6.168 -18.475 1.00 90.75 174 MET A O 1
ATOM 1424 N N . PRO A 1 175 ? -2.088 -6.963 -19.687 1.00 90.00 175 PRO A N 1
ATOM 1425 C CA . PRO A 1 175 ? -3.090 -6.665 -18.659 1.00 90.00 175 PRO A CA 1
ATOM 1426 C C . PRO A 1 175 ? -2.809 -7.337 -17.306 1.00 90.00 175 PRO A C 1
ATOM 1428 O O . PRO A 1 175 ? -3.143 -6.793 -16.259 1.00 90.00 175 PRO A O 1
ATOM 1431 N N . SER A 1 176 ? -2.160 -8.504 -17.319 1.00 91.56 176 SER A N 1
ATOM 1432 C CA . SER A 1 176 ? -1.764 -9.265 -16.128 1.00 91.56 176 SER A CA 1
ATOM 1433 C C . SER A 1 176 ? -0.381 -8.883 -15.584 1.00 91.56 176 SER A C 1
ATOM 1435 O O . SER A 1 176 ? 0.234 -9.660 -14.852 1.00 91.56 176 SER A O 1
ATOM 1437 N N . ASP A 1 177 ? 0.168 -7.737 -15.987 1.00 92.19 177 ASP A N 1
ATOM 1438 C CA . ASP A 1 177 ? 1.488 -7.309 -15.544 1.00 92.19 177 ASP A CA 1
ATOM 1439 C C . ASP A 1 177 ? 1.497 -7.040 -14.019 1.00 92.19 177 ASP A C 1
ATOM 1441 O O . ASP A 1 177 ? 0.642 -6.307 -13.509 1.00 92.19 177 ASP A O 1
ATOM 1445 N N . PRO A 1 178 ? 2.466 -7.598 -13.263 1.00 92.38 178 PRO A N 1
ATOM 1446 C CA . PRO A 1 178 ? 2.498 -7.488 -11.804 1.00 92.38 178 PRO A CA 1
ATOM 1447 C C . PRO A 1 178 ? 2.608 -6.042 -11.298 1.00 92.38 178 PRO A C 1
ATOM 1449 O O . PRO A 1 178 ? 2.166 -5.757 -10.187 1.00 92.38 178 PRO A O 1
ATOM 1452 N N . GLN A 1 179 ? 3.147 -5.115 -12.095 1.00 91.88 179 GLN A N 1
ATOM 1453 C CA . GLN A 1 179 ? 3.177 -3.694 -11.750 1.00 91.88 179 GLN A CA 1
ATOM 1454 C C . GLN A 1 179 ? 1.770 -3.095 -11.753 1.00 91.88 179 GLN A C 1
ATOM 1456 O O . GLN A 1 179 ? 1.414 -2.393 -10.810 1.00 91.88 179 GLN A O 1
ATOM 1461 N N . LEU A 1 180 ? 0.954 -3.400 -12.767 1.00 92.88 180 LEU A N 1
ATOM 1462 C CA . LEU A 1 180 ? -0.421 -2.896 -12.857 1.00 92.88 180 LEU A CA 1
ATOM 1463 C C . LEU A 1 180 ? -1.279 -3.441 -11.713 1.00 92.88 180 LEU A C 1
ATOM 1465 O O . LEU A 1 180 ? -2.004 -2.686 -11.068 1.00 92.88 180 LEU A O 1
ATOM 1469 N N . ILE A 1 181 ? -1.124 -4.733 -11.409 1.00 95.25 181 ILE A N 1
ATOM 1470 C CA . ILE A 1 181 ? -1.790 -5.373 -10.269 1.00 95.25 181 ILE A CA 1
ATOM 1471 C C . ILE A 1 181 ? -1.352 -4.706 -8.958 1.00 95.25 181 ILE A C 1
ATOM 1473 O O . ILE A 1 181 ? -2.197 -4.382 -8.124 1.00 95.25 181 ILE A O 1
ATOM 1477 N N . SER A 1 182 ? -0.050 -4.435 -8.787 1.00 95.12 182 SER A N 1
ATOM 1478 C CA . SER A 1 182 ? 0.456 -3.760 -7.586 1.00 95.12 182 SER A CA 1
ATOM 1479 C C . SER A 1 182 ? -0.144 -2.367 -7.395 1.00 95.12 182 SER A C 1
ATOM 1481 O O . SER A 1 182 ? -0.535 -2.033 -6.279 1.00 95.12 182 SER A O 1
ATOM 1483 N N . GLU A 1 183 ? -0.275 -1.581 -8.469 1.00 93.38 183 GLU A N 1
ATOM 1484 C CA . GLU A 1 183 ? -0.848 -0.231 -8.435 1.00 93.38 183 GLU A CA 1
ATOM 1485 C C . GLU A 1 183 ? -2.345 -0.263 -8.092 1.00 93.38 183 GLU A C 1
ATOM 1487 O O . GLU A 1 183 ? -2.800 0.535 -7.273 1.00 93.38 183 GLU A O 1
ATOM 1492 N N . GLY A 1 184 ? -3.096 -1.220 -8.650 1.00 95.50 184 GLY A N 1
ATOM 1493 C CA . GLY A 1 184 ? -4.514 -1.409 -8.333 1.00 95.50 184 GLY A CA 1
ATOM 1494 C C . GLY A 1 184 ? -4.746 -1.815 -6.876 1.00 95.50 184 GLY A C 1
ATOM 1495 O O . GLY A 1 184 ? -5.535 -1.184 -6.174 1.00 95.50 184 GLY A O 1
ATOM 1496 N N . LEU A 1 185 ? -4.010 -2.821 -6.391 1.00 96.69 185 LEU A N 1
ATOM 1497 C CA . LEU A 1 185 ? -4.084 -3.251 -4.990 1.00 96.69 185 LEU A CA 1
ATOM 1498 C C . LEU A 1 185 ? -3.654 -2.135 -4.031 1.00 96.69 185 LEU A C 1
ATOM 1500 O O . LEU A 1 185 ? -4.291 -1.941 -2.999 1.00 96.69 185 LEU A O 1
ATOM 1504 N N . TYR A 1 186 ? -2.619 -1.365 -4.385 1.00 95.50 186 TYR A N 1
ATOM 1505 C CA . TYR A 1 186 ? -2.174 -0.225 -3.583 1.00 95.50 186 TYR A CA 1
ATOM 1506 C C . TYR A 1 186 ? -3.278 0.826 -3.448 1.00 95.50 186 TYR A C 1
ATOM 1508 O O . TYR A 1 186 ? -3.544 1.291 -2.345 1.00 95.50 186 TYR A O 1
ATOM 1516 N N . ALA A 1 187 ? -3.965 1.166 -4.543 1.00 95.00 187 ALA A N 1
ATOM 1517 C CA . ALA A 1 187 ? -5.063 2.128 -4.511 1.00 95.00 187 ALA A CA 1
ATOM 1518 C C . ALA A 1 187 ? -6.217 1.660 -3.608 1.00 95.00 187 ALA A C 1
ATOM 1520 O O . ALA A 1 187 ? -6.720 2.442 -2.801 1.00 95.00 187 ALA A O 1
ATOM 1521 N N . ILE A 1 188 ? -6.592 0.379 -3.689 1.00 95.81 188 ILE A N 1
ATOM 1522 C CA . ILE A 1 188 ? -7.615 -0.209 -2.812 1.00 95.81 188 ILE A CA 1
ATOM 1523 C C . ILE A 1 188 ? -7.172 -0.127 -1.347 1.00 95.81 188 ILE A C 1
ATOM 1525 O O . ILE A 1 188 ? -7.941 0.323 -0.498 1.00 95.81 188 ILE A O 1
ATOM 1529 N N . ALA A 1 189 ? -5.924 -0.499 -1.048 1.00 95.50 189 ALA A N 1
ATOM 1530 C CA . ALA A 1 189 ? -5.382 -0.427 0.306 1.00 95.50 189 ALA A CA 1
ATOM 1531 C C . ALA A 1 189 ? -5.386 1.008 0.856 1.00 95.50 189 ALA A C 1
ATOM 1533 O O . ALA A 1 189 ? -5.781 1.223 2.000 1.00 95.50 189 ALA A O 1
ATOM 1534 N N . VAL A 1 190 ? -5.020 2.003 0.039 1.00 94.44 190 VAL A N 1
ATOM 1535 C CA . VAL A 1 190 ? -5.068 3.425 0.416 1.00 94.44 190 VAL A CA 1
ATOM 1536 C C . VAL A 1 190 ? -6.494 3.844 0.778 1.00 94.44 190 VAL A C 1
ATOM 1538 O O . VAL A 1 190 ? -6.692 4.444 1.830 1.00 94.44 190 VAL A O 1
ATOM 1541 N N . VAL A 1 191 ? -7.498 3.490 -0.031 1.00 94.00 191 VAL A N 1
ATOM 1542 C CA . VAL A 1 191 ? -8.909 3.807 0.267 1.00 94.00 191 VAL A CA 1
ATOM 1543 C C . VAL A 1 191 ? -9.359 3.154 1.575 1.00 94.00 191 VAL A C 1
ATOM 1545 O O . VAL A 1 191 ? -9.932 3.826 2.434 1.00 94.00 191 VAL A O 1
ATOM 1548 N N . LEU A 1 192 ? -9.052 1.868 1.765 1.00 92.12 192 LEU A N 1
ATOM 1549 C CA . LEU A 1 192 ? -9.367 1.157 3.006 1.00 92.12 192 LEU A CA 1
ATOM 1550 C C . LEU A 1 192 ? -8.647 1.762 4.216 1.00 92.12 192 LEU A C 1
ATOM 1552 O O . LEU A 1 192 ? -9.227 1.820 5.296 1.00 92.12 192 LEU A O 1
ATOM 1556 N N . SER A 1 193 ? -7.436 2.295 4.040 1.00 92.50 193 SER A N 1
ATOM 1557 C CA . SER A 1 193 ? -6.706 2.992 5.105 1.00 92.50 193 SER A CA 1
ATOM 1558 C C . SER A 1 193 ? -7.529 4.157 5.653 1.00 92.50 193 SER A C 1
ATOM 1560 O O . SER A 1 193 ? -7.729 4.259 6.857 1.00 92.50 193 SER A O 1
ATOM 1562 N N . PHE A 1 194 ? -8.094 5.009 4.793 1.00 90.38 194 PHE A N 1
ATOM 1563 C CA . PHE A 1 194 ? -8.888 6.155 5.258 1.00 90.38 194 PHE A CA 1
ATOM 1564 C C . PHE A 1 194 ? -10.129 5.756 6.068 1.00 90.38 194 PHE A C 1
ATOM 1566 O O . PHE A 1 194 ? -10.535 6.508 6.956 1.00 90.38 194 PHE A O 1
ATOM 1573 N N . SER A 1 195 ? -10.694 4.566 5.834 1.00 87.69 195 SER A N 1
ATOM 1574 C CA . SER A 1 195 ? -11.829 4.065 6.624 1.00 87.69 195 SER A CA 1
ATOM 1575 C C . SER A 1 195 ? -11.491 3.910 8.115 1.00 87.69 195 SER A C 1
ATOM 1577 O O . SER A 1 195 ? -12.357 4.114 8.967 1.00 87.69 195 SER A O 1
ATOM 1579 N N . ARG A 1 196 ? -10.212 3.681 8.456 1.00 84.75 196 ARG A N 1
ATOM 1580 C CA . ARG A 1 196 ? -9.735 3.515 9.837 1.00 84.75 196 ARG A CA 1
ATOM 1581 C C . ARG A 1 196 ? -9.787 4.815 10.662 1.00 84.75 196 ARG A C 1
ATOM 1583 O O . ARG A 1 196 ? -9.676 4.785 11.884 1.00 84.75 196 ARG A O 1
ATOM 1590 N N . ILE A 1 197 ? -10.027 5.977 10.045 1.00 84.69 197 ILE A N 1
ATOM 1591 C CA . ILE A 1 197 ? -10.307 7.212 10.805 1.00 84.69 197 ILE A CA 1
ATOM 1592 C C . ILE A 1 197 ? -11.567 7.039 11.672 1.00 84.69 197 ILE A C 1
ATOM 1594 O O . ILE A 1 197 ? -11.654 7.618 12.757 1.00 84.69 197 ILE A O 1
ATOM 1598 N N . ALA A 1 198 ? -12.508 6.187 11.249 1.00 82.75 198 ALA A N 1
ATOM 1599 C CA . ALA A 1 198 ? -13.726 5.900 11.995 1.00 82.75 198 ALA A CA 1
ATOM 1600 C C . ALA A 1 198 ? -13.471 5.338 13.404 1.00 82.75 198 ALA A C 1
ATOM 1602 O O . ALA A 1 198 ? -14.318 5.521 14.267 1.00 82.75 198 ALA A O 1
ATOM 1603 N N . TYR A 1 199 ? -12.317 4.731 13.697 1.00 78.62 199 TYR A N 1
ATOM 1604 C CA . TYR A 1 199 ? -12.000 4.263 15.056 1.00 78.62 199 TYR A CA 1
ATOM 1605 C C . TYR A 1 199 ? -11.721 5.397 16.048 1.00 78.62 199 TYR A C 1
ATOM 1607 O O . TYR A 1 199 ? -11.820 5.204 17.257 1.00 78.62 199 TYR A O 1
ATOM 1615 N N . ILE A 1 200 ? -11.360 6.583 15.552 1.00 81.81 200 ILE A N 1
ATOM 1616 C CA . ILE A 1 200 ? -10.989 7.735 16.384 1.00 81.81 200 ILE A CA 1
ATOM 1617 C C . ILE A 1 200 ? -12.216 8.618 16.664 1.00 81.81 200 ILE A C 1
ATOM 1619 O O . ILE A 1 200 ? -12.291 9.272 17.703 1.00 81.81 200 ILE A O 1
ATOM 1623 N N . LEU A 1 201 ? -13.202 8.609 15.763 1.00 80.19 201 LEU A N 1
ATOM 1624 C CA . LEU A 1 201 ? -14.410 9.436 15.841 1.00 80.19 201 LEU A CA 1
ATOM 1625 C C . LEU A 1 201 ? -15.275 9.241 17.108 1.00 80.19 201 LEU A C 1
ATOM 1627 O O . LEU A 1 201 ? -15.773 10.259 17.599 1.00 80.19 201 LEU A O 1
ATOM 1631 N N . PRO A 1 202 ? -15.423 8.038 17.710 1.00 80.25 202 PRO A N 1
ATOM 1632 C CA . PRO A 1 202 ? -16.229 7.866 18.918 1.00 80.25 202 PRO A CA 1
ATOM 1633 C C . PRO A 1 202 ? -15.656 8.591 20.135 1.00 80.25 202 PRO A C 1
ATOM 1635 O O . PRO A 1 202 ? -16.381 8.842 21.092 1.00 80.25 202 PRO A O 1
ATOM 1638 N N . ALA A 1 203 ? -14.360 8.922 20.115 1.00 81.25 203 ALA A N 1
ATOM 1639 C CA . ALA A 1 203 ? -13.695 9.603 21.220 1.00 81.25 203 ALA A CA 1
ATOM 1640 C C . ALA A 1 203 ? -14.082 11.089 21.333 1.00 81.25 203 ALA A C 1
ATOM 1642 O O . ALA A 1 203 ? -13.738 11.728 22.326 1.00 81.25 203 ALA A O 1
ATOM 1643 N N . ASN A 1 204 ? -14.776 11.648 20.334 1.00 86.25 204 ASN A N 1
ATOM 1644 C CA . ASN A 1 204 ? -15.275 13.018 20.372 1.00 86.25 204 ASN A CA 1
ATOM 1645 C C . ASN A 1 204 ? -16.765 13.050 20.751 1.00 86.25 204 ASN A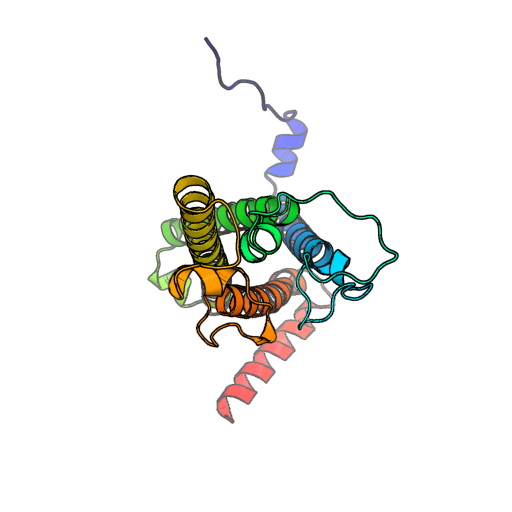 C 1
ATOM 1647 O O . ASN A 1 204 ? -17.582 12.344 20.160 1.00 86.25 204 ASN A O 1
ATOM 1651 N N . GLU A 1 205 ? -17.116 13.927 21.692 1.00 84.56 205 GLU A N 1
ATOM 1652 C CA . GLU A 1 205 ? -18.474 14.129 22.207 1.00 84.56 205 GLU A CA 1
ATOM 1653 C C . GLU A 1 205 ? -19.492 14.434 21.096 1.00 84.56 205 GLU A C 1
ATOM 1655 O O . GLU A 1 205 ? -20.614 13.931 21.125 1.00 84.56 205 GLU A O 1
ATOM 1660 N N . SER A 1 206 ? -19.095 15.200 20.074 1.00 86.50 206 SER A N 1
ATOM 1661 C CA . SER A 1 206 ? -19.986 15.569 18.969 1.00 86.50 206 SER A CA 1
ATOM 1662 C C . SER A 1 206 ? -20.127 14.485 17.894 1.00 86.50 206 SER A C 1
ATOM 1664 O O . SER A 1 206 ? -21.193 14.355 17.290 1.00 86.50 206 SER A O 1
ATOM 1666 N N . PHE A 1 207 ? -19.076 13.696 17.639 1.00 84.31 207 PHE A N 1
ATOM 1667 C CA . PHE A 1 207 ? -19.054 12.712 16.547 1.00 84.31 207 PHE A CA 1
ATOM 1668 C C . PHE A 1 207 ? -19.478 11.302 16.976 1.00 84.31 207 PHE A C 1
ATOM 1670 O O . PHE A 1 207 ? -19.939 10.531 16.133 1.00 84.31 207 PHE A O 1
ATOM 1677 N N . GLY A 1 208 ? -19.404 10.970 18.269 1.00 87.12 208 GLY A N 1
ATOM 1678 C CA . GLY A 1 208 ? -19.812 9.662 18.789 1.00 87.12 208 GLY A CA 1
ATOM 1679 C C . GLY A 1 208 ? -21.266 9.290 18.463 1.00 87.12 208 GLY A C 1
ATOM 1680 O O . GLY A 1 208 ? -21.490 8.261 17.817 1.00 87.12 208 GLY A O 1
ATOM 1681 N N . PRO A 1 209 ? -22.273 10.116 18.818 1.00 89.62 209 PRO A N 1
ATOM 1682 C CA . PRO A 1 209 ? -23.675 9.817 18.515 1.00 89.62 209 PRO A CA 1
ATOM 1683 C C . PRO A 1 209 ? -23.947 9.668 17.011 1.00 89.62 209 PRO A C 1
ATOM 1685 O O . PRO A 1 209 ? -24.736 8.813 16.600 1.00 89.62 209 PRO A O 1
ATOM 1688 N N . LEU A 1 210 ? -23.256 10.464 16.187 1.00 88.50 210 LEU A N 1
ATOM 1689 C CA . LEU A 1 210 ? -23.369 10.421 14.731 1.00 88.50 210 LEU A CA 1
ATOM 1690 C C . LEU A 1 210 ? -22.896 9.075 14.170 1.00 88.50 210 LEU A C 1
ATOM 1692 O O . LEU A 1 210 ? -23.592 8.467 13.358 1.00 88.50 210 LEU A O 1
ATOM 1696 N N . GLN A 1 211 ? -21.749 8.578 14.631 1.00 88.25 211 GLN A N 1
ATOM 1697 C CA . GLN A 1 211 ? -21.207 7.299 14.178 1.00 88.25 211 GLN A CA 1
ATOM 1698 C C . GLN A 1 211 ? -22.073 6.111 14.597 1.00 88.25 211 GLN A C 1
ATOM 1700 O O . GLN A 1 211 ? -22.274 5.190 13.805 1.00 88.25 211 GLN A O 1
ATOM 1705 N N . ILE A 1 212 ? -22.621 6.128 15.815 1.00 88.06 212 ILE A N 1
ATOM 1706 C CA . ILE A 1 212 ? -23.532 5.070 16.272 1.00 88.06 212 ILE A CA 1
ATOM 1707 C C . ILE A 1 212 ? -24.805 5.046 15.419 1.00 88.06 212 ILE A C 1
ATOM 1709 O O . ILE A 1 212 ? -25.278 3.968 15.054 1.00 88.06 212 ILE A O 1
ATOM 1713 N N . SER A 1 213 ? -25.341 6.220 15.067 1.00 91.19 213 SER A N 1
ATOM 1714 C CA . SER A 1 213 ? -26.482 6.326 14.152 1.00 91.19 213 SER A CA 1
ATOM 1715 C C . SER A 1 213 ? -26.145 5.752 12.771 1.00 91.19 213 SER A C 1
ATOM 1717 O O . SER A 1 213 ? -26.863 4.883 12.276 1.00 91.19 213 SER A O 1
ATOM 1719 N N . LEU A 1 214 ? -24.999 6.143 12.199 1.00 88.31 214 LEU A N 1
ATOM 1720 C CA . LEU A 1 214 ? -24.517 5.645 10.907 1.00 88.31 214 LEU A CA 1
ATOM 1721 C C . LEU A 1 214 ? -24.320 4.120 10.897 1.00 88.31 214 LEU A C 1
ATOM 1723 O O . LEU A 1 214 ? -24.720 3.447 9.953 1.00 88.31 214 LEU A O 1
ATOM 1727 N N . GLY A 1 215 ? -23.740 3.544 11.953 1.00 86.25 215 GLY A N 1
ATOM 1728 C CA . GLY A 1 215 ? -23.542 2.095 12.043 1.00 86.25 215 GLY A CA 1
ATOM 1729 C C . GLY A 1 215 ? -24.859 1.311 12.032 1.00 86.25 215 GLY A C 1
ATOM 1730 O O . GLY A 1 215 ? -24.950 0.253 11.407 1.00 86.25 215 GLY A O 1
ATOM 1731 N N . ARG A 1 216 ? -25.908 1.842 12.678 1.00 89.50 216 ARG A N 1
ATOM 1732 C CA . ARG A 1 216 ? -27.245 1.225 12.674 1.00 89.50 216 ARG A CA 1
ATOM 1733 C C . ARG A 1 216 ? -27.894 1.294 11.296 1.00 89.50 216 ARG A C 1
ATOM 1735 O O . ARG A 1 216 ? -28.392 0.276 10.827 1.00 89.50 216 ARG A O 1
ATOM 1742 N N . THR A 1 217 ? -27.836 2.448 10.629 1.00 94.06 217 THR A N 1
ATOM 1743 C CA . THR A 1 217 ? -28.434 2.603 9.295 1.00 94.06 217 THR A CA 1
ATOM 1744 C C . THR A 1 217 ? -27.732 1.740 8.250 1.00 94.06 217 THR A C 1
ATOM 1746 O O . THR A 1 217 ? -28.407 1.109 7.444 1.00 94.06 217 THR A O 1
ATOM 1749 N N . VAL A 1 218 ? -26.400 1.621 8.300 1.00 88.75 218 VAL A N 1
ATOM 1750 C CA . VAL A 1 218 ? -25.641 0.709 7.426 1.00 88.75 218 VAL A CA 1
ATOM 1751 C C . VAL A 1 218 ? -26.071 -0.743 7.640 1.00 88.75 218 VAL A C 1
ATOM 1753 O O . VAL A 1 218 ? -26.318 -1.459 6.671 1.00 88.75 218 VAL A O 1
ATOM 1756 N N . LYS A 1 219 ? -26.228 -1.178 8.898 1.00 88.50 219 LYS A N 1
ATOM 1757 C CA . LYS A 1 219 ? -26.718 -2.529 9.209 1.00 88.50 219 LYS A CA 1
ATOM 1758 C C . LYS A 1 219 ? -28.128 -2.773 8.671 1.00 88.50 219 LYS A C 1
ATOM 1760 O O . LYS A 1 219 ? -28.426 -3.888 8.256 1.00 88.50 219 LYS A O 1
ATOM 1765 N N . ASP A 1 220 ? -28.985 -1.757 8.682 1.00 93.75 220 ASP A N 1
ATOM 1766 C CA . ASP A 1 220 ? -30.323 -1.866 8.109 1.00 93.75 220 ASP A CA 1
ATOM 1767 C C . ASP A 1 220 ? -30.285 -1.928 6.577 1.00 93.75 220 ASP A C 1
ATOM 1769 O O . ASP A 1 220 ? -30.970 -2.771 6.011 1.00 93.75 220 ASP A O 1
ATOM 1773 N N . ILE A 1 221 ? -29.428 -1.147 5.907 1.00 93.50 221 ILE A N 1
ATOM 1774 C CA . ILE A 1 221 ? -29.216 -1.228 4.449 1.00 93.50 221 ILE A CA 1
ATOM 1775 C C . ILE A 1 221 ? -28.799 -2.643 4.024 1.00 93.50 221 ILE A C 1
ATOM 1777 O O . ILE A 1 221 ? -29.339 -3.169 3.055 1.00 93.50 221 ILE A O 1
ATOM 1781 N N . PHE A 1 222 ? -27.897 -3.293 4.767 1.00 89.31 222 PHE A N 1
ATOM 1782 C CA . PHE A 1 222 ? -27.480 -4.671 4.475 1.00 89.31 222 PHE A CA 1
ATOM 1783 C C . PHE A 1 222 ? -28.603 -5.708 4.580 1.00 89.31 222 PHE A C 1
ATOM 1785 O O . PHE A 1 222 ? -28.454 -6.792 4.035 1.00 89.31 222 PHE A O 1
ATOM 1792 N N . LYS A 1 223 ? -29.713 -5.413 5.267 1.00 90.56 223 LYS A N 1
ATOM 1793 C CA . LYS A 1 223 ? -30.888 -6.302 5.266 1.00 90.56 223 LYS A CA 1
ATOM 1794 C C . LYS A 1 223 ? -31.728 -6.162 3.994 1.00 90.56 223 LYS A C 1
ATOM 1796 O O . LYS A 1 223 ? -32.551 -7.032 3.734 1.00 90.56 223 LYS A O 1
ATOM 1801 N N . PHE A 1 224 ? -31.588 -5.047 3.271 1.00 91.00 224 PHE A N 1
ATOM 1802 C CA . PHE A 1 224 ? -32.350 -4.752 2.055 1.00 91.00 224 PHE A CA 1
ATOM 1803 C C . PHE A 1 224 ? -31.625 -5.153 0.764 1.00 91.00 224 PHE A C 1
ATOM 1805 O O . PHE A 1 224 ? -32.299 -5.322 -0.251 1.00 91.00 224 PHE A O 1
ATOM 1812 N N . MET A 1 225 ? -30.291 -5.265 0.789 1.00 88.50 225 MET A N 1
ATOM 1813 C CA . MET A 1 225 ? -29.496 -5.863 -0.296 1.00 88.50 225 MET A CA 1
ATOM 1814 C C . MET A 1 225 ? -29.551 -7.386 -0.240 1.00 88.50 225 MET A C 1
ATOM 1816 O O . MET A 1 225 ? -29.654 -7.987 -1.331 1.00 88.50 225 MET A O 1
#

Foldseek 3Di:
DDDPPPPPDPPVVVVVCVDPVNVVVVVLVLLVVLLVLVCVVCVVPPVDDPDDLQDALVRDDPDDDNPPDPQLQFSLLVVQDQDPSNVVNVVSLVVLVVVLVVVCVVPPVVVQVVPVLSVLSVVLSVLLVLLVVLSVVSNVLSVVLSVCSVVPHPHPPDDDPSSVQRNGGNVPHDPPRSNNVSVVSVVVSSVSSVVCVLVVQCVDPVRVVVSVVVVVVVVVVVVVD

Radius of gyration: 23.67 Å; chains: 1; bounding box: 63×37×66 Å

InterPro domains:
  IPR002153 Transient receptor potential channel, canonical [PTHR10117] (9-225)
  IPR056336 Calcium channel YVC1-like, C-terminal transmembrane domain [PF23317] (77-225)

Organism: Nothobranchius kadleci (NCBI:txid1051664)

Secondary structure (DSSP, 8-state):
---S-S----HHHHHHHTSHHHHHHHHHHHHHHHHHHHHHHHHTTTT--SS-TT--GGG--TTS------TT--HHHHHSPPPHHHHHHHHHHHHHHHHHHHHHHHH-HHHHHHSHHHHHHHHHHHHHHHHHHHHHHHHHHHHHHHHHHHHH-S-SSS--HHHHGGGS-GGGS-TT-HHHHHHHHHHHHHHHHHHGGGGTGGGSTTTHHHHHHHHHHHHHHHHH-

pLDDT: mean 82.08, std 14.2, range [37.78, 97.25]